Protein AF-A0A6P1KMP2-F1 (afdb_monomer)

Secondary structure (DSSP, 8-state):
-PPEEP-------HHHHTSTTTGGGTTSPP-SS-TTGGGTTTHHHHHHHHHHHHHHTT----HHHHHHHT-HHHHTT---SSS-EE---SPPEEETTTTEEEEEEEE-TTS-EEEEEEE-TT---EEEEEEEHHHHHHHH--HHHHHHTTTTTT--TT--EEEES-HHHHHHHHHHHHHHHHHHHHHHHHHHHHHHS-TTHHHHHHHHHHHHHHHHTT--------PPP-

Structure (mmCIF, N/CA/C/O backbone):
data_AF-A0A6P1KMP2-F1
#
_entry.id   AF-A0A6P1KMP2-F1
#
loop_
_atom_site.group_PDB
_atom_site.id
_atom_site.type_symbol
_atom_site.label_atom_id
_atom_site.label_alt_id
_atom_site.label_comp_id
_atom_site.label_asym_id
_atom_site.label_entity_id
_atom_site.label_seq_id
_atom_site.pdbx_PDB_ins_code
_atom_site.Cartn_x
_atom_site.Cartn_y
_atom_site.Cartn_z
_atom_site.occupancy
_atom_site.B_iso_or_equiv
_atom_site.auth_seq_id
_atom_site.auth_comp_id
_atom_site.auth_asym_id
_atom_site.auth_atom_id
_atom_site.pdbx_PDB_model_num
ATOM 1 N N . MET A 1 1 ? -20.243 -4.039 4.355 1.00 53.47 1 MET A N 1
ATOM 2 C CA . MET A 1 1 ? -20.405 -3.277 3.097 1.00 53.47 1 MET A CA 1
ATOM 3 C C . MET A 1 1 ? -19.550 -3.943 2.023 1.00 53.47 1 MET A C 1
ATOM 5 O O . MET A 1 1 ? -18.595 -4.610 2.398 1.00 53.47 1 MET A O 1
ATOM 9 N N . LYS A 1 2 ? -19.913 -3.872 0.735 1.00 68.12 2 LYS A N 1
ATOM 10 C CA . LYS A 1 2 ? -19.071 -4.392 -0.359 1.00 68.12 2 LYS A CA 1
ATOM 11 C C . LYS A 1 2 ? -18.346 -3.211 -0.998 1.00 68.12 2 LYS A C 1
ATOM 13 O O . LYS A 1 2 ? -19.004 -2.229 -1.320 1.00 68.12 2 LYS A O 1
ATOM 18 N N . PHE A 1 3 ? -17.031 -3.312 -1.149 1.00 79.38 3 PHE A N 1
ATOM 19 C CA . PHE A 1 3 ? -16.232 -2.337 -1.886 1.00 79.38 3 PHE A CA 1
ATOM 20 C C . PHE A 1 3 ? -16.721 -2.196 -3.334 1.00 79.38 3 PHE A C 1
ATOM 22 O O . PHE A 1 3 ? -17.233 -3.167 -3.905 1.00 79.38 3 PHE A O 1
ATOM 29 N N . LYS A 1 4 ? -16.523 -1.022 -3.946 1.00 83.44 4 LYS A N 1
ATOM 30 C CA . LYS A 1 4 ? -16.689 -0.876 -5.400 1.00 83.44 4 LYS A CA 1
ATOM 31 C C . LYS A 1 4 ? -15.613 -1.733 -6.085 1.00 83.44 4 LYS A C 1
ATOM 33 O O . LYS A 1 4 ? -14.440 -1.651 -5.725 1.00 83.44 4 LYS A O 1
ATOM 38 N N . GLU A 1 5 ? -15.993 -2.590 -7.032 1.00 76.19 5 GLU A N 1
ATOM 39 C CA . GLU A 1 5 ? -15.015 -3.366 -7.808 1.00 76.19 5 GLU A CA 1
ATOM 40 C C . GLU A 1 5 ? -14.306 -2.438 -8.797 1.00 76.19 5 GLU A C 1
ATOM 42 O O . GLU A 1 5 ? -14.958 -1.766 -9.600 1.00 76.19 5 GLU A O 1
ATOM 47 N N . ASN A 1 6 ? -12.974 -2.398 -8.760 1.00 71.31 6 ASN A N 1
ATOM 48 C CA . ASN A 1 6 ? -12.214 -1.711 -9.794 1.00 71.31 6 ASN A CA 1
ATOM 49 C C . ASN A 1 6 ? -12.078 -2.619 -11.026 1.00 71.31 6 ASN A C 1
ATOM 51 O O . ASN A 1 6 ? -11.624 -3.758 -10.930 1.00 71.31 6 ASN A O 1
ATOM 55 N N . SER A 1 7 ? -12.433 -2.116 -12.209 1.00 56.34 7 SER A N 1
ATOM 56 C CA . SER A 1 7 ? -12.368 -2.856 -13.473 1.00 56.34 7 SER A CA 1
ATOM 57 C C . SER A 1 7 ? -10.941 -2.945 -14.042 1.00 56.34 7 SER A C 1
ATOM 59 O O . SER A 1 7 ? -10.732 -2.700 -15.237 1.00 56.34 7 SER A O 1
ATOM 61 N N . LYS A 1 8 ? -9.928 -3.243 -13.215 1.00 58.47 8 LYS A N 1
ATOM 62 C CA . LYS A 1 8 ? -8.567 -3.464 -13.726 1.00 58.47 8 LYS A CA 1
ATOM 63 C C . LYS A 1 8 ? -8.526 -4.750 -14.562 1.00 58.47 8 LYS A C 1
ATOM 65 O O . LYS A 1 8 ? -9.214 -5.731 -14.292 1.00 58.47 8 LYS A O 1
ATOM 70 N N . LYS A 1 9 ? -7.750 -4.712 -15.649 1.00 55.53 9 LYS A N 1
ATOM 71 C CA . LYS A 1 9 ? -7.594 -5.838 -16.579 1.00 55.53 9 LYS A CA 1
ATOM 72 C C . LYS A 1 9 ? -6.915 -7.010 -15.873 1.00 55.53 9 LYS A C 1
ATOM 74 O O . LYS A 1 9 ? -5.881 -6.821 -15.248 1.00 55.53 9 LYS A O 1
ATOM 79 N N . ASN A 1 10 ? -7.428 -8.218 -16.096 1.00 56.28 10 ASN A N 1
ATOM 80 C CA . ASN A 1 10 ? -6.771 -9.453 -15.675 1.00 56.28 10 ASN A CA 1
ATOM 81 C C . ASN A 1 10 ? -5.438 -9.614 -16.425 1.00 56.28 10 ASN A C 1
ATOM 83 O O . ASN A 1 10 ? -5.425 -9.954 -17.614 1.00 56.28 10 ASN A O 1
ATOM 87 N N . ARG A 1 11 ? -4.320 -9.348 -15.744 1.00 74.62 11 ARG A N 1
ATOM 88 C CA . ARG A 1 11 ? -2.987 -9.754 -16.198 1.00 74.62 11 ARG A CA 1
ATOM 89 C C . ARG A 1 11 ? -2.856 -11.269 -16.009 1.00 74.62 11 ARG A C 1
ATOM 91 O O . ARG A 1 11 ? -3.441 -11.830 -15.088 1.00 74.62 11 ARG A O 1
ATOM 98 N N . SER A 1 12 ? -2.108 -11.952 -16.884 1.00 78.75 12 SER A N 1
ATOM 99 C CA . SER A 1 12 ? -1.698 -13.326 -16.564 1.00 78.75 12 SER A CA 1
ATOM 100 C C . SER A 1 12 ? -0.719 -13.279 -15.393 1.00 78.75 12 SER A C 1
ATOM 102 O O . SER A 1 12 ? 0.269 -12.542 -15.433 1.00 78.75 12 SER A O 1
ATOM 104 N N . TYR A 1 13 ? -0.989 -14.095 -14.380 1.00 82.56 13 TYR A N 1
ATOM 105 C CA . TYR A 1 13 ? -0.138 -14.244 -13.209 1.00 82.56 13 TYR A CA 1
ATOM 106 C C . TYR A 1 13 ? 0.781 -15.464 -13.309 1.00 82.56 13 TYR A C 1
ATOM 108 O O . TYR A 1 13 ? 1.413 -15.804 -12.319 1.00 82.56 13 TYR A O 1
ATOM 116 N N . ASP A 1 14 ? 0.939 -16.084 -14.487 1.00 82.12 14 ASP A N 1
ATOM 117 C CA . ASP A 1 14 ? 1.785 -17.278 -14.658 1.00 82.12 14 ASP A CA 1
ATOM 118 C C . ASP A 1 14 ? 3.220 -17.057 -14.139 1.00 82.12 14 ASP A C 1
ATOM 120 O O . ASP A 1 14 ? 3.812 -17.938 -13.515 1.00 82.12 14 ASP A O 1
ATOM 124 N N . GLU A 1 15 ? 3.808 -15.874 -14.366 1.00 80.00 15 GLU A N 1
ATOM 125 C CA . GLU A 1 15 ? 5.140 -15.548 -13.831 1.00 80.00 15 GLU A CA 1
ATOM 126 C C . GLU A 1 15 ? 5.133 -15.480 -12.299 1.00 80.00 15 GLU A C 1
ATOM 128 O O . GLU A 1 15 ? 6.053 -16.003 -11.670 1.00 80.00 15 GLU A O 1
ATOM 133 N N . LEU A 1 16 ? 4.105 -14.861 -11.713 1.00 84.75 16 LEU A N 1
ATOM 134 C CA . LEU A 1 16 ? 3.953 -14.705 -10.269 1.00 84.75 16 LEU A CA 1
ATOM 135 C C . LEU A 1 16 ? 3.675 -16.048 -9.586 1.00 84.75 16 LEU A C 1
ATOM 137 O O . LEU A 1 16 ? 4.323 -16.373 -8.596 1.00 84.75 16 LEU A O 1
ATOM 141 N N . GLU A 1 17 ? 2.753 -16.848 -10.119 1.00 83.69 17 GLU A N 1
ATOM 142 C CA . GLU A 1 17 ? 2.377 -18.159 -9.580 1.00 83.69 17 GLU A CA 1
ATOM 143 C C . GLU A 1 17 ? 3.575 -19.113 -9.542 1.00 83.69 17 GLU A C 1
ATOM 145 O O . GLU A 1 17 ? 3.781 -19.819 -8.556 1.00 83.69 17 GLU A O 1
ATOM 150 N N . ASN A 1 18 ? 4.429 -19.064 -10.567 1.00 82.25 18 ASN A N 1
ATOM 151 C CA . ASN A 1 18 ? 5.654 -19.858 -10.621 1.00 82.25 18 ASN A CA 1
ATOM 152 C C . ASN A 1 18 ? 6.819 -19.260 -9.805 1.00 82.25 18 ASN A C 1
ATOM 154 O O . ASN A 1 18 ? 7.836 -19.933 -9.619 1.00 82.25 18 ASN A O 1
ATOM 158 N N . LYS A 1 19 ? 6.720 -18.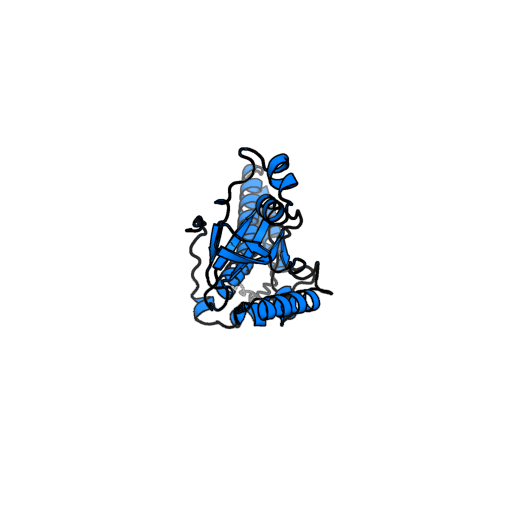003 -9.345 1.00 86.75 19 LYS A N 1
ATOM 159 C CA . LYS A 1 19 ? 7.809 -17.265 -8.675 1.00 86.75 19 LYS A CA 1
ATOM 160 C C . LYS A 1 19 ? 7.320 -16.369 -7.525 1.00 86.75 19 LYS A C 1
ATOM 162 O O . LYS A 1 19 ? 7.710 -15.203 -7.441 1.00 86.75 19 LYS A O 1
ATOM 167 N N . ARG A 1 20 ? 6.511 -16.931 -6.625 1.00 90.00 20 ARG A N 1
ATOM 168 C CA . ARG A 1 20 ? 6.033 -16.291 -5.383 1.00 90.00 20 ARG A CA 1
ATOM 169 C C . ARG A 1 20 ? 7.163 -15.905 -4.425 1.00 90.00 20 ARG A C 1
ATOM 171 O O . ARG A 1 20 ? 8.318 -16.293 -4.617 1.00 90.00 20 ARG A O 1
ATOM 178 N N . ASN A 1 21 ? 6.801 -15.214 -3.344 1.00 93.50 21 ASN A N 1
ATOM 179 C CA . ASN A 1 21 ? 7.718 -14.748 -2.304 1.00 93.50 21 ASN A CA 1
ATOM 180 C C . ASN A 1 21 ? 8.806 -13.847 -2.892 1.00 93.50 21 ASN A C 1
ATOM 182 O O . ASN A 1 21 ? 9.989 -13.993 -2.583 1.00 93.50 21 ASN A O 1
ATOM 186 N N . TRP A 1 22 ? 8.396 -12.951 -3.790 1.00 95.88 22 TRP A N 1
ATOM 187 C CA . TRP A 1 22 ? 9.244 -11.961 -4.445 1.00 95.88 22 TRP A CA 1
ATOM 188 C C . TRP A 1 22 ? 10.304 -12.554 -5.382 1.00 95.88 22 TRP A C 1
ATOM 190 O O . TRP A 1 22 ? 11.153 -11.824 -5.894 1.00 95.88 22 TRP A O 1
ATOM 200 N N . ALA A 1 23 ? 10.258 -13.855 -5.692 1.00 94.81 23 ALA A N 1
ATOM 201 C CA . ALA A 1 23 ? 11.249 -14.483 -6.567 1.00 94.81 23 ALA A CA 1
ATOM 202 C C . ALA A 1 23 ? 11.215 -13.923 -8.003 1.00 94.81 23 ALA A C 1
ATOM 204 O O . ALA A 1 23 ? 12.241 -13.913 -8.692 1.00 94.81 23 ALA A O 1
ATOM 205 N N . TRP A 1 24 ? 10.070 -13.403 -8.454 1.00 94.19 24 TRP A N 1
ATOM 206 C CA . TRP A 1 24 ? 9.942 -12.693 -9.730 1.00 94.19 24 TRP A CA 1
ATOM 207 C C . TRP A 1 24 ? 10.722 -11.363 -9.767 1.00 94.19 24 TRP A C 1
ATOM 209 O O . TRP A 1 24 ? 11.098 -10.912 -10.853 1.00 94.19 24 TRP A O 1
ATOM 219 N N . LEU A 1 25 ? 11.048 -10.768 -8.610 1.00 94.12 25 LEU A N 1
ATOM 220 C CA . LEU A 1 25 ? 11.863 -9.553 -8.513 1.00 94.12 25 LEU A CA 1
ATOM 221 C C . LEU A 1 25 ? 13.369 -9.809 -8.648 1.00 94.12 25 LEU A C 1
ATOM 223 O O . LEU A 1 25 ? 14.105 -8.866 -8.942 1.00 94.12 25 LEU A O 1
ATOM 227 N N . ASN A 1 26 ? 13.857 -11.041 -8.456 1.00 90.94 26 ASN A N 1
ATOM 228 C CA . ASN A 1 26 ? 15.294 -11.335 -8.311 1.00 90.94 26 ASN A CA 1
ATOM 229 C C . ASN A 1 26 ? 16.171 -10.748 -9.428 1.00 90.94 26 ASN A C 1
ATOM 231 O O . ASN A 1 26 ? 17.209 -10.157 -9.145 1.00 90.94 26 ASN A O 1
ATOM 235 N N . ASN A 1 27 ? 15.714 -10.825 -10.680 1.00 88.31 27 ASN A N 1
ATOM 236 C CA . ASN A 1 27 ? 16.471 -10.358 -11.847 1.00 88.31 27 ASN A CA 1
ATOM 237 C C . ASN A 1 27 ? 16.008 -8.993 -12.378 1.00 88.31 27 ASN A C 1
ATOM 239 O O . ASN A 1 27 ? 16.421 -8.585 -13.461 1.00 88.31 27 ASN A O 1
ATOM 243 N N . LYS A 1 28 ? 15.121 -8.297 -11.659 1.00 92.19 28 LYS A N 1
ATOM 244 C CA . LYS A 1 28 ? 14.672 -6.958 -12.050 1.00 92.19 28 LYS A CA 1
ATOM 245 C C . LYS A 1 28 ? 15.706 -5.905 -11.614 1.00 92.19 28 LYS A C 1
ATOM 247 O O . LYS A 1 28 ? 16.263 -6.045 -10.517 1.00 92.19 28 LYS A O 1
ATOM 252 N N . PRO A 1 29 ? 15.969 -4.878 -12.439 1.00 91.69 29 PRO A N 1
ATOM 253 C CA . PRO A 1 29 ? 16.939 -3.830 -12.128 1.00 91.69 29 PRO A CA 1
ATOM 254 C C . PRO A 1 29 ? 16.512 -2.997 -10.914 1.00 91.69 29 PRO A C 1
ATOM 256 O O . PRO A 1 29 ? 15.323 -2.882 -10.621 1.00 91.69 29 PRO A O 1
ATOM 259 N N . CYS A 1 30 ? 17.496 -2.410 -10.236 1.00 91.88 30 CYS A N 1
ATOM 260 C CA . CYS A 1 30 ? 17.281 -1.327 -9.282 1.00 91.88 30 CYS A CA 1
ATOM 261 C C . CYS A 1 30 ? 17.484 0.017 -9.989 1.00 91.88 30 CYS A C 1
ATOM 263 O O . CYS A 1 30 ? 18.312 0.119 -10.896 1.00 91.88 30 CYS A O 1
ATOM 265 N N . PHE A 1 31 ? 16.764 1.037 -9.542 1.00 89.44 31 PHE A N 1
ATOM 266 C CA . PHE A 1 31 ? 16.801 2.379 -10.106 1.00 89.44 31 PHE A CA 1
ATOM 267 C C . PHE A 1 31 ? 17.160 3.403 -9.031 1.00 89.44 31 PHE A C 1
ATOM 269 O O . PHE A 1 31 ? 16.694 3.298 -7.897 1.00 89.44 31 PHE A O 1
ATOM 276 N N . ASP A 1 32 ? 17.951 4.415 -9.391 1.00 86.31 32 ASP A N 1
ATOM 277 C CA . ASP A 1 32 ? 18.349 5.485 -8.465 1.00 86.31 32 ASP A CA 1
ATOM 278 C C . ASP A 1 32 ? 17.143 6.332 -8.022 1.00 86.31 32 ASP A C 1
ATOM 280 O O . ASP A 1 32 ? 16.993 6.665 -6.844 1.00 86.31 32 ASP A O 1
ATOM 284 N N . TYR A 1 33 ? 16.246 6.626 -8.967 1.00 89.12 33 TYR A N 1
ATOM 285 C CA . TYR A 1 33 ? 14.949 7.239 -8.707 1.00 89.12 33 TYR A CA 1
ATOM 286 C C . TYR A 1 33 ? 13.853 6.181 -8.834 1.00 89.12 33 TYR A C 1
ATOM 288 O O . TYR A 1 33 ? 13.670 5.605 -9.903 1.00 89.12 33 TYR A O 1
ATOM 296 N N . ASN A 1 34 ? 13.175 5.890 -7.728 1.00 93.50 34 ASN A N 1
ATOM 297 C CA . ASN A 1 34 ? 12.206 4.810 -7.574 1.00 93.50 34 ASN A CA 1
ATOM 298 C C . ASN A 1 34 ? 11.116 5.212 -6.566 1.00 93.50 34 ASN A C 1
ATOM 300 O O . ASN A 1 34 ? 11.242 6.217 -5.868 1.00 93.50 34 ASN A O 1
ATOM 304 N N . MET A 1 35 ? 10.068 4.398 -6.440 1.00 95.12 35 MET A N 1
ATOM 305 C CA . MET A 1 35 ? 8.958 4.647 -5.510 1.00 95.12 35 MET A CA 1
ATOM 306 C C . MET A 1 35 ? 9.390 4.720 -4.035 1.00 95.12 35 MET A C 1
ATOM 308 O O . MET A 1 35 ? 8.682 5.286 -3.212 1.00 95.12 35 MET A O 1
ATOM 312 N N . GLY A 1 36 ? 10.535 4.147 -3.661 1.00 94.44 36 GLY A N 1
ATOM 313 C CA . GLY A 1 36 ? 11.097 4.262 -2.315 1.00 94.44 36 GLY A CA 1
ATOM 314 C C . GLY A 1 36 ? 11.972 5.497 -2.093 1.00 94.44 36 GLY A C 1
ATOM 315 O O . GLY A 1 36 ? 12.283 5.797 -0.941 1.00 94.44 36 GLY A O 1
ATOM 316 N N . SER A 1 37 ? 12.378 6.214 -3.147 1.00 92.19 37 SER A N 1
ATOM 317 C CA . SER A 1 37 ? 13.387 7.279 -3.064 1.00 92.19 37 SER A CA 1
ATOM 318 C C . SER A 1 37 ? 12.953 8.444 -2.175 1.00 92.19 37 SER A C 1
ATOM 320 O O . SER A 1 37 ? 13.766 8.938 -1.398 1.00 92.19 37 SER A O 1
ATOM 322 N N . GLU A 1 38 ? 11.682 8.854 -2.230 1.00 88.94 38 GLU A N 1
ATOM 323 C CA . GLU A 1 38 ? 11.188 10.026 -1.489 1.00 88.94 38 GLU A CA 1
ATOM 324 C C . GLU A 1 38 ? 11.356 9.885 0.031 1.00 88.94 38 GLU A C 1
ATOM 326 O O . GLU A 1 38 ? 11.625 10.851 0.744 1.00 88.94 38 GLU A O 1
ATOM 331 N N . ARG A 1 39 ? 11.227 8.656 0.537 1.00 87.88 39 ARG A N 1
ATOM 332 C CA . ARG A 1 39 ? 11.205 8.361 1.976 1.00 87.88 39 ARG A CA 1
ATOM 333 C C . ARG A 1 39 ? 12.252 7.345 2.393 1.00 87.88 39 ARG A C 1
ATOM 335 O O . ARG A 1 39 ? 12.181 6.822 3.501 1.00 87.88 39 ARG A O 1
ATOM 342 N N . GLN A 1 40 ? 13.252 7.095 1.552 1.00 89.38 40 GLN A N 1
ATOM 343 C CA . GLN A 1 40 ? 14.222 6.016 1.740 1.00 89.38 40 GLN A CA 1
ATOM 344 C C . GLN A 1 40 ? 14.878 6.022 3.131 1.00 89.38 40 GLN A C 1
ATOM 346 O O . GLN A 1 40 ? 15.064 4.964 3.728 1.00 89.38 40 GLN A O 1
ATOM 351 N N . SER A 1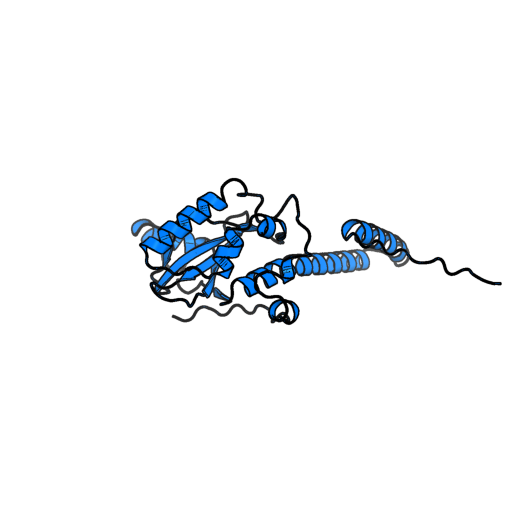 41 ? 15.201 7.204 3.665 1.00 90.31 41 SER A N 1
ATOM 352 C CA . SER A 1 41 ? 15.862 7.365 4.968 1.00 90.31 41 SER A CA 1
ATOM 353 C C . SER A 1 41 ? 14.974 7.047 6.174 1.00 90.31 41 SER A C 1
ATOM 355 O O . SER A 1 41 ? 15.502 6.783 7.251 1.00 90.31 41 SER A O 1
ATOM 357 N N . ARG A 1 42 ? 13.649 7.070 6.006 1.00 92.38 42 ARG A N 1
ATOM 358 C CA . ARG A 1 42 ? 12.658 6.948 7.088 1.00 92.38 42 ARG A CA 1
ATOM 359 C C . ARG A 1 42 ? 11.684 5.787 6.910 1.00 92.38 42 ARG A C 1
ATOM 361 O O . ARG A 1 42 ? 11.030 5.419 7.874 1.00 92.38 42 ARG A O 1
ATOM 368 N N . LEU A 1 43 ? 11.602 5.171 5.728 1.00 92.75 43 LEU A N 1
ATOM 369 C CA . LEU A 1 43 ? 10.580 4.165 5.421 1.00 92.75 43 LEU A CA 1
ATOM 370 C C . LEU A 1 43 ? 10.648 2.939 6.347 1.00 92.75 43 LEU A C 1
ATOM 372 O O . LEU A 1 43 ? 9.607 2.431 6.750 1.00 92.75 43 LEU A O 1
ATOM 376 N N . LEU A 1 44 ? 11.853 2.507 6.748 1.00 93.62 44 LEU A N 1
ATOM 377 C CA . LEU A 1 44 ? 12.010 1.455 7.765 1.00 93.62 44 LEU A CA 1
ATOM 378 C C . LEU A 1 44 ? 11.474 1.897 9.134 1.00 93.62 44 LEU A C 1
ATOM 380 O O . LEU A 1 44 ? 10.768 1.139 9.790 1.00 93.62 44 LEU A O 1
ATOM 384 N N . GLU A 1 45 ? 11.796 3.117 9.567 1.00 94.25 45 GLU A N 1
ATOM 385 C CA . GLU A 1 45 ? 11.333 3.660 10.850 1.00 94.25 45 GLU A CA 1
ATOM 386 C C . GLU A 1 45 ? 9.806 3.820 10.869 1.00 94.25 45 GLU A C 1
ATOM 388 O O . GLU A 1 45 ? 9.145 3.453 11.840 1.00 94.25 45 GLU A O 1
ATOM 393 N N . ASP A 1 46 ? 9.241 4.329 9.776 1.00 95.25 46 ASP A N 1
ATOM 394 C CA . ASP A 1 46 ? 7.800 4.446 9.574 1.00 95.25 46 ASP A CA 1
ATOM 395 C C . ASP A 1 46 ? 7.134 3.060 9.607 1.00 95.25 46 ASP A C 1
ATOM 397 O O . ASP A 1 46 ? 6.130 2.865 10.294 1.00 95.25 46 ASP A O 1
ATOM 401 N N . PHE A 1 47 ? 7.740 2.054 8.969 1.00 96.19 47 PHE A N 1
ATOM 402 C CA . PHE A 1 47 ? 7.232 0.686 9.018 1.00 96.19 47 PHE A CA 1
ATOM 403 C C . PHE A 1 47 ? 7.265 0.080 10.430 1.00 96.19 47 PHE A C 1
ATOM 405 O O . PHE A 1 47 ? 6.312 -0.590 10.833 1.00 96.19 47 PHE A O 1
ATOM 412 N N . GLU A 1 48 ? 8.302 0.344 11.230 1.00 95.44 48 GLU A N 1
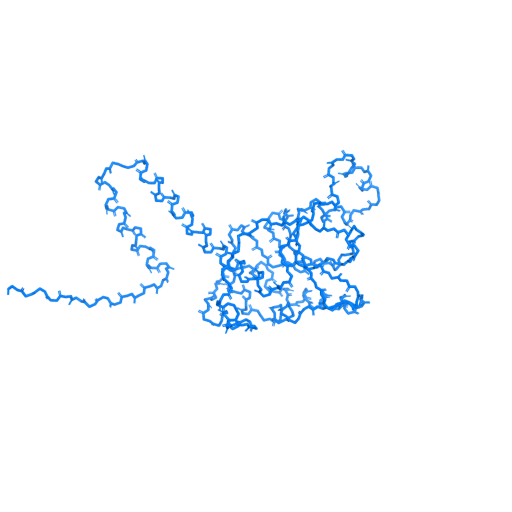ATOM 413 C CA . GLU A 1 48 ? 8.324 -0.070 12.641 1.00 95.44 48 GLU A CA 1
ATOM 414 C C . GLU A 1 48 ? 7.180 0.564 13.447 1.00 95.44 48 GLU A C 1
ATOM 416 O O . GLU A 1 48 ? 6.539 -0.113 14.256 1.00 95.44 48 GLU A O 1
ATOM 421 N N . LYS A 1 49 ? 6.868 1.846 13.210 1.00 95.56 49 LYS A N 1
ATOM 422 C CA . LYS A 1 49 ? 5.726 2.519 13.857 1.00 95.56 49 LYS A CA 1
ATOM 423 C C . LYS A 1 49 ? 4.407 1.844 13.484 1.00 95.56 49 LYS A C 1
ATOM 425 O O . LYS A 1 49 ? 3.611 1.549 14.378 1.00 95.56 49 LYS A O 1
ATOM 430 N N . VAL A 1 50 ? 4.210 1.532 12.202 1.00 96.88 50 VAL A N 1
ATOM 431 C CA . VAL A 1 50 ? 3.027 0.808 11.710 1.00 96.88 50 VAL A CA 1
ATOM 432 C C . VAL A 1 50 ? 2.915 -0.575 12.356 1.00 96.88 50 VAL A C 1
ATOM 434 O O . VAL A 1 50 ? 1.850 -0.913 12.874 1.00 96.88 50 VAL A O 1
ATOM 437 N N . LYS A 1 51 ? 4.003 -1.358 12.409 1.00 96.19 51 LYS A N 1
ATOM 438 C CA . LYS A 1 51 ? 4.015 -2.678 13.069 1.00 96.19 51 LYS A CA 1
ATOM 439 C C . LYS A 1 51 ? 3.604 -2.586 14.536 1.00 96.19 51 LYS A C 1
ATOM 441 O O . LYS A 1 51 ? 2.773 -3.368 14.994 1.00 96.19 51 LYS A O 1
ATOM 446 N N . ASN A 1 52 ? 4.147 -1.615 15.266 1.00 95.69 52 ASN A N 1
ATOM 447 C CA . ASN A 1 52 ? 3.829 -1.422 16.679 1.00 95.69 52 ASN A CA 1
ATOM 448 C C . ASN A 1 52 ? 2.356 -1.057 16.897 1.00 95.69 52 ASN A C 1
ATOM 450 O O . ASN A 1 52 ? 1.713 -1.614 17.789 1.00 95.69 52 ASN A O 1
ATOM 454 N N . GLN A 1 53 ? 1.801 -0.179 16.060 1.00 96.31 53 GLN A N 1
ATOM 455 C CA . GLN A 1 53 ? 0.379 0.159 16.110 1.00 96.31 53 GLN A CA 1
ATOM 456 C C . GLN A 1 53 ? -0.499 -1.054 15.782 1.00 96.31 53 GLN A C 1
ATOM 458 O O . GLN A 1 53 ? -1.413 -1.357 16.547 1.00 96.31 53 GLN A O 1
ATOM 463 N N . CYS A 1 54 ? -0.176 -1.808 14.727 1.00 96.81 54 CYS A N 1
ATOM 464 C CA . CYS A 1 54 ? -0.896 -3.031 14.367 1.00 96.81 54 CYS A CA 1
ATOM 465 C C . CYS A 1 54 ? -0.930 -4.035 15.523 1.00 96.81 54 CYS A C 1
ATOM 467 O O . CYS A 1 54 ? -2.002 -4.504 15.899 1.00 96.81 54 CYS A O 1
ATOM 469 N N . ASN A 1 55 ? 0.222 -4.286 16.151 1.00 95.25 55 ASN A N 1
ATOM 470 C CA . ASN A 1 55 ? 0.322 -5.172 17.310 1.00 95.25 55 ASN A CA 1
ATOM 471 C C . ASN A 1 55 ? -0.570 -4.701 18.469 1.00 95.25 55 ASN A C 1
ATOM 473 O O . ASN A 1 55 ? -1.262 -5.515 19.078 1.00 95.25 55 ASN A O 1
ATOM 477 N N . SER A 1 56 ? -0.592 -3.395 18.759 1.00 95.38 56 SER A N 1
ATOM 478 C CA . SER A 1 56 ? -1.427 -2.834 19.833 1.00 95.38 56 SER A CA 1
ATOM 479 C C . SER A 1 56 ? -2.934 -2.945 19.564 1.00 95.38 56 SER A C 1
ATOM 481 O O . SER A 1 56 ? -3.721 -3.034 20.503 1.00 95.38 56 SER A O 1
ATOM 483 N N . LEU A 1 57 ? -3.323 -2.981 18.288 1.00 96.38 57 LEU A N 1
ATOM 484 C CA . LEU A 1 57 ? -4.709 -3.064 17.825 1.00 96.38 57 LEU A CA 1
ATOM 485 C C . LEU A 1 57 ? -5.154 -4.509 17.526 1.00 96.38 57 LEU A C 1
ATOM 487 O O . LEU A 1 57 ? -6.295 -4.730 17.122 1.00 96.38 57 LEU A O 1
ATOM 491 N N . GLY A 1 58 ? -4.271 -5.498 17.709 1.00 96.62 58 GLY A N 1
ATOM 492 C CA . GLY A 1 58 ? -4.541 -6.897 17.364 1.00 96.62 58 GLY A CA 1
ATOM 493 C C . GLY A 1 58 ? -4.687 -7.139 15.857 1.00 96.62 58 GLY A C 1
ATOM 494 O O . GLY A 1 58 ? -5.404 -8.051 15.447 1.00 96.62 58 GLY A O 1
ATOM 495 N N . LEU A 1 59 ? -4.052 -6.313 15.023 1.00 97.88 59 LEU A N 1
ATOM 496 C CA . LEU A 1 59 ? -4.053 -6.448 13.567 1.00 97.88 59 LEU A CA 1
ATOM 497 C C . LEU A 1 59 ? -2.909 -7.356 13.119 1.00 97.88 59 LEU A C 1
ATOM 499 O O . LEU A 1 59 ? -1.782 -7.239 13.603 1.00 97.88 59 LEU A O 1
ATOM 503 N N . ILE A 1 60 ? -3.195 -8.248 12.173 1.00 97.62 60 ILE A N 1
ATOM 504 C CA . ILE A 1 60 ? -2.212 -9.177 11.615 1.00 97.62 60 ILE A CA 1
ATOM 505 C C . ILE A 1 60 ? -1.798 -8.657 10.2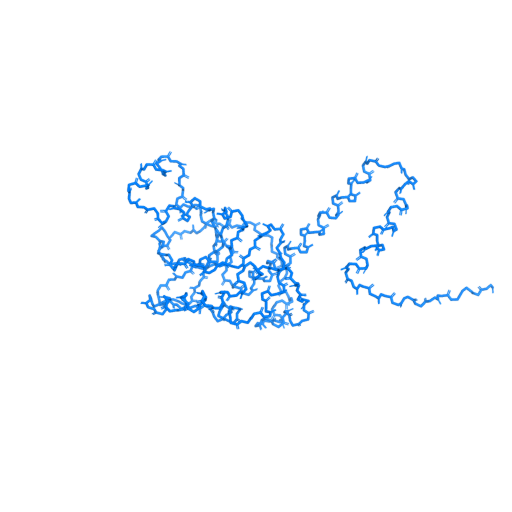41 1.00 97.62 60 ILE A C 1
ATOM 507 O O . ILE A 1 60 ? -2.592 -8.655 9.306 1.00 97.62 60 ILE A O 1
ATOM 511 N N . LEU A 1 61 ? -0.545 -8.219 10.116 1.00 97.62 61 LEU A N 1
ATOM 512 C CA . LEU A 1 61 ? 0.011 -7.803 8.830 1.00 97.62 61 LEU A CA 1
ATOM 513 C C . LEU A 1 61 ? 0.303 -9.026 7.935 1.00 97.62 61 LEU A C 1
ATOM 515 O O . LEU A 1 61 ? 0.810 -10.036 8.436 1.00 97.62 61 LEU A O 1
ATOM 519 N N . PRO A 1 62 ? 0.056 -8.948 6.615 1.00 97.44 62 PRO A N 1
ATOM 520 C CA . PRO A 1 62 ? 0.419 -10.007 5.678 1.00 97.44 62 PRO A CA 1
ATOM 521 C C . PRO A 1 62 ? 1.936 -10.208 5.618 1.00 97.44 62 PRO A C 1
ATOM 523 O O . PRO A 1 62 ? 2.690 -9.238 5.554 1.00 97.44 62 PRO A O 1
ATOM 526 N N . ASN A 1 63 ? 2.396 -11.462 5.552 1.00 96.94 63 ASN A N 1
ATOM 527 C CA . ASN A 1 63 ? 3.833 -11.761 5.457 1.00 96.94 63 ASN A CA 1
ATOM 528 C C . ASN A 1 63 ? 4.486 -11.099 4.239 1.00 96.94 63 ASN A C 1
ATOM 530 O O . ASN A 1 63 ? 5.566 -10.540 4.365 1.00 96.94 63 ASN A O 1
ATOM 534 N N . SER A 1 64 ? 3.813 -11.088 3.084 1.00 97.31 64 SER A N 1
ATOM 535 C CA . SER A 1 64 ? 4.314 -10.410 1.884 1.00 97.31 64 SER A CA 1
ATOM 536 C C . SER A 1 64 ? 4.515 -8.909 2.123 1.00 97.31 64 SER A C 1
ATOM 538 O O . SER A 1 64 ? 5.565 -8.380 1.770 1.00 97.31 64 SER A O 1
ATOM 540 N N . PHE A 1 65 ? 3.571 -8.236 2.788 1.00 97.88 65 PHE A N 1
ATOM 541 C CA . PHE A 1 65 ? 3.694 -6.825 3.172 1.00 97.88 65 PHE A CA 1
ATOM 542 C C . PHE A 1 65 ? 4.896 -6.596 4.100 1.00 97.88 65 PHE A C 1
ATOM 544 O O . PHE A 1 65 ? 5.689 -5.679 3.887 1.00 97.88 65 PHE A O 1
ATOM 551 N N . ILE A 1 66 ? 5.067 -7.468 5.099 1.00 97.62 66 ILE A N 1
ATOM 552 C CA . ILE A 1 66 ? 6.190 -7.412 6.042 1.00 97.62 66 ILE A CA 1
ATOM 553 C C . ILE A 1 66 ? 7.528 -7.605 5.326 1.00 97.62 66 ILE A C 1
ATOM 555 O O . ILE A 1 66 ? 8.449 -6.812 5.518 1.00 97.62 66 ILE A O 1
ATOM 559 N N . ASP A 1 67 ? 7.641 -8.636 4.494 1.00 97.62 67 ASP A N 1
ATOM 560 C CA . ASP A 1 67 ? 8.855 -8.943 3.741 1.00 97.62 67 ASP A CA 1
ATOM 561 C C . ASP A 1 67 ? 9.225 -7.791 2.804 1.00 97.62 67 ASP A C 1
ATOM 563 O O . ASP A 1 67 ? 10.398 -7.424 2.699 1.00 97.62 67 ASP A O 1
ATOM 567 N N . PHE A 1 68 ? 8.222 -7.174 2.173 1.00 97.75 68 PHE A N 1
ATOM 568 C CA . PHE A 1 68 ? 8.410 -6.036 1.287 1.00 97.75 68 PHE A CA 1
ATOM 569 C C . PHE A 1 68 ? 9.006 -4.828 2.004 1.00 97.75 68 PHE A C 1
ATOM 571 O O . PHE A 1 68 ? 10.054 -4.317 1.606 1.00 97.75 68 PHE A O 1
ATOM 578 N N . PHE A 1 69 ? 8.375 -4.386 3.092 1.00 96.69 69 PHE A N 1
ATOM 579 C CA . PHE A 1 69 ? 8.821 -3.213 3.842 1.00 96.69 69 PHE A CA 1
ATOM 580 C C . PHE A 1 69 ? 10.004 -3.478 4.786 1.00 96.69 69 PHE A C 1
ATOM 582 O O . PHE A 1 69 ? 10.559 -2.537 5.340 1.00 96.69 69 PHE A O 1
ATOM 589 N N . ASN A 1 70 ? 10.466 -4.721 4.931 1.00 96.12 70 ASN A N 1
ATOM 590 C CA . ASN A 1 70 ? 11.756 -5.020 5.565 1.00 96.12 70 ASN A CA 1
ATOM 591 C C . ASN A 1 70 ? 12.919 -5.118 4.564 1.00 96.12 70 ASN A C 1
ATOM 593 O O . ASN A 1 70 ? 14.066 -5.262 4.990 1.00 96.12 70 ASN A O 1
ATOM 597 N N . THR A 1 71 ? 12.658 -5.049 3.254 1.00 95.56 71 THR A N 1
ATOM 598 C CA . THR A 1 71 ? 13.669 -5.309 2.218 1.00 95.56 71 THR A CA 1
ATOM 599 C C . THR A 1 71 ? 13.877 -4.081 1.323 1.00 95.56 71 THR A C 1
ATOM 601 O O . THR A 1 71 ? 13.265 -3.984 0.258 1.00 95.56 71 THR A O 1
ATOM 604 N N . PRO A 1 72 ? 14.782 -3.145 1.686 1.00 93.62 72 PRO A N 1
ATOM 605 C CA . PRO A 1 72 ? 14.991 -1.902 0.936 1.00 93.62 72 PRO A CA 1
ATOM 606 C C . PRO A 1 72 ? 15.320 -2.075 -0.550 1.00 93.62 72 PRO A C 1
ATOM 608 O O . PRO A 1 72 ? 14.980 -1.228 -1.376 1.00 93.62 72 PRO A O 1
ATOM 611 N N . THR A 1 73 ? 15.969 -3.182 -0.915 1.00 94.00 73 THR A N 1
ATOM 612 C CA . THR A 1 73 ? 16.301 -3.497 -2.311 1.00 94.00 73 THR A CA 1
ATOM 613 C C . THR A 1 73 ? 15.073 -3.811 -3.161 1.00 94.00 73 THR A C 1
ATOM 615 O O . THR A 1 73 ? 15.156 -3.701 -4.382 1.00 94.00 73 THR A O 1
ATOM 618 N N . TYR A 1 74 ? 13.932 -4.180 -2.566 1.00 96.38 74 TYR A N 1
ATOM 619 C CA . TYR A 1 74 ? 12.686 -4.329 -3.314 1.00 96.38 74 TYR A CA 1
ATOM 620 C C . TYR A 1 74 ? 12.140 -2.978 -3.740 1.00 96.38 74 TYR A C 1
ATOM 622 O O . TYR A 1 74 ? 11.778 -2.840 -4.901 1.00 96.38 74 TYR A O 1
ATOM 630 N N . TRP A 1 75 ? 12.170 -1.963 -2.877 1.00 95.44 75 TRP A N 1
ATOM 631 C CA . TRP A 1 75 ? 11.628 -0.636 -3.195 1.00 95.44 75 TRP A CA 1
ATOM 632 C C . TRP A 1 75 ? 12.309 -0.011 -4.409 1.00 95.44 75 TRP A C 1
ATOM 634 O O . TRP A 1 75 ? 11.655 0.575 -5.268 1.00 95.44 75 TRP A O 1
ATOM 644 N N . GLN A 1 76 ? 13.621 -0.236 -4.518 1.00 94.31 76 GLN A N 1
ATOM 645 C CA . GLN A 1 76 ? 14.456 0.246 -5.615 1.00 94.31 76 GLN A CA 1
ATOM 646 C C . GLN A 1 76 ? 14.088 -0.334 -6.983 1.00 94.31 76 GLN A C 1
ATOM 648 O O . GLN A 1 76 ? 14.545 0.185 -7.997 1.00 94.31 76 GLN A O 1
ATOM 653 N N . LYS A 1 77 ? 13.287 -1.401 -7.035 1.00 95.19 77 LYS A N 1
ATOM 654 C CA . LYS A 1 77 ? 12.868 -2.049 -8.285 1.00 95.19 77 LYS A CA 1
ATOM 655 C C . LYS A 1 77 ? 11.584 -1.456 -8.862 1.00 95.19 77 LYS A C 1
ATOM 657 O O . LYS A 1 77 ? 11.245 -1.777 -9.996 1.00 95.19 77 LYS A O 1
ATOM 662 N N . PHE A 1 78 ? 10.867 -0.619 -8.112 1.00 95.00 78 PHE A N 1
ATOM 663 C CA . PHE A 1 78 ? 9.581 -0.070 -8.536 1.00 95.00 78 PHE A CA 1
ATOM 664 C C . PHE A 1 78 ? 9.741 1.359 -9.026 1.00 95.00 78 PHE A C 1
ATOM 666 O O . PHE A 1 78 ? 10.187 2.238 -8.291 1.00 95.00 78 PHE A O 1
ATOM 673 N N . LEU A 1 79 ? 9.344 1.588 -10.271 1.00 92.06 79 LEU A N 1
ATOM 674 C CA . LEU A 1 79 ? 9.189 2.917 -10.841 1.00 92.06 79 LEU A CA 1
ATOM 675 C C . LEU A 1 79 ? 7.714 3.303 -10.821 1.00 92.06 79 LEU A C 1
ATOM 677 O O . LEU A 1 79 ? 6.843 2.436 -10.822 1.00 92.06 79 LEU A O 1
ATOM 681 N N . SER A 1 80 ? 7.448 4.603 -10.844 1.00 87.25 80 SER A N 1
ATOM 682 C CA . SER A 1 80 ? 6.088 5.124 -10.855 1.00 87.25 80 SER A CA 1
ATOM 683 C C . SER A 1 80 ? 5.731 5.755 -12.192 1.00 87.25 80 SER A C 1
ATOM 685 O O . SER A 1 80 ? 6.528 6.491 -12.772 1.00 87.25 80 SER A O 1
ATOM 687 N N . SER A 1 81 ? 4.532 5.467 -12.699 1.00 81.25 81 SER A N 1
ATOM 688 C CA . SER A 1 81 ? 3.986 6.109 -13.902 1.00 81.25 81 SER A CA 1
ATOM 689 C C . SER A 1 81 ? 3.307 7.447 -13.612 1.00 81.25 81 SER A C 1
ATOM 691 O O . SER A 1 81 ? 3.101 8.234 -14.530 1.00 81.25 81 SER A O 1
ATOM 693 N N . ASN A 1 82 ? 2.932 7.690 -12.357 1.00 81.62 82 ASN A N 1
ATOM 694 C CA . ASN A 1 82 ? 2.198 8.871 -11.905 1.00 81.62 82 ASN A CA 1
ATOM 695 C C . ASN A 1 82 ? 2.901 9.564 -10.731 1.00 81.62 82 ASN A C 1
ATOM 697 O O . ASN A 1 82 ? 2.240 10.194 -9.915 1.00 81.62 82 ASN A O 1
ATOM 701 N N . ASP A 1 83 ? 4.221 9.394 -10.626 1.00 85.56 83 ASP A N 1
ATOM 702 C CA . ASP A 1 83 ? 5.036 10.007 -9.571 1.00 85.56 83 ASP A CA 1
ATOM 703 C C . ASP A 1 83 ? 4.636 9.589 -8.138 1.00 85.56 83 ASP A C 1
ATOM 705 O O . ASP A 1 83 ? 4.957 10.241 -7.155 1.00 85.56 83 ASP A O 1
ATOM 709 N N . GLY A 1 84 ? 3.919 8.470 -8.000 1.00 92.19 84 GLY A N 1
ATOM 710 C CA . GLY A 1 84 ? 3.643 7.847 -6.710 1.00 92.19 84 GLY A CA 1
ATOM 711 C C . GLY A 1 84 ? 4.830 7.157 -6.046 1.00 92.19 84 GLY A C 1
ATOM 712 O O . GLY A 1 84 ? 5.791 6.742 -6.693 1.00 92.19 84 GLY A O 1
ATOM 713 N N . PHE A 1 85 ? 4.726 7.007 -4.731 1.00 95.19 85 PHE A N 1
ATOM 714 C CA . PHE A 1 85 ? 5.803 6.575 -3.853 1.00 95.19 85 PHE A CA 1
ATOM 715 C C . PHE A 1 85 ? 5.271 5.798 -2.640 1.00 95.19 85 PHE A C 1
ATOM 717 O O . PHE A 1 85 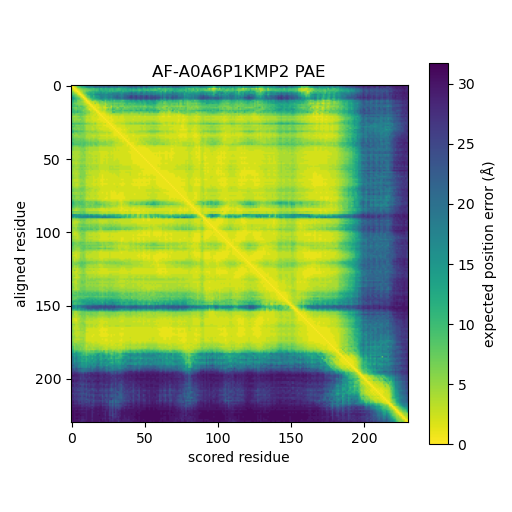? 4.087 5.860 -2.300 1.00 95.19 85 PHE A O 1
ATOM 724 N N . PHE A 1 86 ? 6.149 5.043 -1.976 1.00 96.44 86 PHE A N 1
ATOM 725 C CA . PHE A 1 86 ? 5.802 4.293 -0.772 1.00 96.44 86 PHE A CA 1
ATOM 726 C C . PHE A 1 86 ? 5.615 5.224 0.425 1.00 96.44 86 PHE A C 1
ATOM 728 O O . PHE A 1 86 ? 6.509 5.993 0.788 1.00 96.44 86 PHE A O 1
ATOM 735 N N . TYR A 1 87 ? 4.458 5.118 1.071 1.00 93.50 87 TYR A N 1
ATOM 736 C CA . TYR A 1 87 ? 4.002 6.076 2.070 1.00 93.50 87 TYR A CA 1
ATOM 737 C C . TYR A 1 87 ? 3.494 5.367 3.322 1.00 93.50 87 TYR A C 1
ATOM 739 O O . TYR A 1 87 ? 2.376 4.883 3.324 1.00 93.50 87 TYR A O 1
ATOM 747 N N . LEU A 1 88 ? 4.291 5.341 4.395 1.00 93.62 88 LEU A N 1
ATOM 748 C CA . LEU A 1 88 ? 3.918 4.763 5.701 1.00 93.62 88 LEU A CA 1
ATOM 749 C C . LEU A 1 88 ? 3.913 5.806 6.839 1.00 93.62 88 LEU A C 1
ATOM 751 O O . LEU A 1 88 ? 4.006 5.456 8.010 1.00 93.62 88 LEU A O 1
ATOM 755 N N . ASP A 1 89 ? 3.847 7.100 6.506 1.00 79.31 89 ASP A N 1
ATOM 756 C CA . ASP A 1 89 ? 3.949 8.203 7.484 1.00 79.31 89 ASP A CA 1
ATOM 757 C C . ASP A 1 89 ? 2.818 8.210 8.512 1.00 79.31 89 ASP A C 1
ATOM 759 O O . ASP A 1 89 ? 2.983 8.602 9.666 1.00 79.31 89 ASP A O 1
ATOM 763 N N . LYS A 1 90 ? 1.615 7.872 8.044 1.00 68.81 90 LYS A N 1
ATOM 764 C CA . LYS A 1 90 ? 0.397 8.064 8.818 1.00 68.81 90 LYS A CA 1
ATOM 765 C C . LYS A 1 90 ? 0.189 6.896 9.765 1.00 68.81 90 LYS A C 1
ATOM 767 O O . LYS A 1 90 ? 0.584 5.762 9.504 1.00 68.81 90 LYS A O 1
ATOM 772 N N . SER A 1 91 ? -0.476 7.203 10.872 1.00 80.62 91 SER A N 1
ATOM 773 C CA . SER A 1 91 ? -0.991 6.198 11.788 1.00 80.62 91 SER A CA 1
ATOM 774 C C . SER A 1 91 ? -1.916 5.216 11.071 1.00 80.62 91 SER A C 1
ATOM 776 O O . SER A 1 91 ? -2.542 5.557 10.071 1.00 80.62 91 SER A O 1
ATOM 778 N N . VAL A 1 92 ? -2.052 4.020 11.631 1.00 95.00 92 VAL A N 1
ATOM 779 C CA . VAL A 1 92 ? -3.132 3.086 11.311 1.00 95.00 92 VAL A CA 1
ATOM 780 C C . VAL A 1 92 ? -4.470 3.781 11.609 1.00 95.00 92 VAL A C 1
ATOM 782 O O . VAL A 1 92 ? -4.713 4.187 12.746 1.00 95.00 92 VAL A O 1
ATOM 785 N N . ILE A 1 93 ? -5.316 3.963 10.594 1.00 94.81 93 ILE A N 1
ATOM 786 C CA . ILE A 1 93 ? -6.556 4.754 10.681 1.00 94.81 93 ILE A CA 1
ATOM 787 C C . ILE A 1 93 ? -7.740 3.817 10.870 1.00 94.81 93 ILE A C 1
ATOM 789 O O . ILE A 1 93 ? -7.930 2.904 10.075 1.00 94.81 93 ILE A O 1
ATOM 793 N N . PHE A 1 94 ? -8.564 4.041 11.889 1.00 94.81 94 PHE A N 1
ATOM 794 C CA . PHE A 1 94 ? -9.834 3.327 12.001 1.00 94.81 94 PHE A CA 1
ATOM 795 C C . PHE A 1 94 ? -10.827 3.858 10.962 1.00 94.81 94 PHE A C 1
ATOM 797 O O . PHE A 1 94 ? -11.049 5.064 10.881 1.00 94.81 94 PHE A O 1
ATOM 804 N N . CYS A 1 95 ? -11.436 2.966 10.182 1.00 93.69 95 CYS A N 1
ATOM 805 C CA . CYS A 1 95 ? -12.458 3.315 9.204 1.00 93.69 95 CYS A CA 1
ATOM 806 C C . CYS A 1 95 ? -13.819 2.753 9.650 1.00 93.69 95 CYS A C 1
ATOM 808 O O . CYS A 1 95 ? -14.038 1.536 9.568 1.00 93.69 95 CYS A O 1
ATOM 810 N N . PRO A 1 96 ? -14.754 3.609 10.107 1.00 90.38 96 PRO A N 1
ATOM 811 C CA . PRO A 1 96 ? -16.046 3.149 10.610 1.00 90.38 96 PRO A CA 1
ATOM 812 C C . PRO A 1 96 ? -16.949 2.584 9.501 1.00 90.38 96 PRO A C 1
ATOM 814 O O . PRO A 1 96 ? -17.746 1.688 9.766 1.00 90.38 96 PRO A O 1
ATOM 817 N N . TYR A 1 97 ? -16.794 3.050 8.258 1.00 89.81 97 TYR A N 1
ATOM 818 C CA . TYR A 1 97 ? -17.683 2.718 7.136 1.00 89.81 97 TYR A CA 1
ATOM 819 C C . TYR A 1 97 ? -17.504 1.283 6.613 1.00 89.81 97 TYR A C 1
ATOM 821 O O . TYR A 1 97 ? -18.465 0.623 6.213 1.00 89.81 97 TYR A O 1
ATOM 829 N N . ILE A 1 98 ? -16.278 0.758 6.672 1.00 89.81 98 ILE A N 1
ATOM 830 C CA . ILE A 1 98 ? -15.944 -0.609 6.232 1.00 89.81 98 ILE A CA 1
ATOM 831 C C . ILE A 1 98 ? -15.638 -1.557 7.397 1.00 89.81 98 ILE A C 1
ATOM 833 O O . ILE A 1 98 ? -15.383 -2.736 7.167 1.00 89.81 98 ILE A O 1
ATOM 837 N N . ASN A 1 99 ? -15.730 -1.059 8.636 1.00 89.56 99 ASN A N 1
ATOM 838 C CA . ASN A 1 99 ? -15.433 -1.779 9.873 1.00 89.56 99 ASN A CA 1
ATOM 839 C C . ASN A 1 99 ? -14.042 -2.434 9.866 1.00 89.56 99 ASN A C 1
ATOM 841 O O . ASN A 1 99 ? -13.907 -3.655 9.788 1.00 89.56 99 ASN A O 1
ATOM 845 N N . GLY A 1 100 ? -13.010 -1.609 10.008 1.00 95.25 100 GLY A N 1
ATOM 846 C CA . GLY A 1 100 ? -11.635 -2.079 10.086 1.00 95.25 100 GLY A CA 1
ATOM 847 C C . GLY A 1 100 ? -10.648 -0.930 10.176 1.00 95.25 100 GLY A C 1
ATOM 848 O O . GLY A 1 100 ? -10.991 0.183 10.575 1.00 95.25 100 GLY A O 1
ATOM 849 N N . TYR A 1 101 ? -9.407 -1.216 9.813 1.00 97.25 101 TYR A N 1
ATOM 850 C CA . TYR A 1 101 ? -8.310 -0.268 9.846 1.00 97.25 101 TYR A CA 1
ATOM 851 C C . TYR A 1 101 ? -7.665 -0.157 8.475 1.00 97.25 101 TYR A C 1
ATOM 853 O O . TYR A 1 101 ? -7.504 -1.155 7.778 1.00 97.25 101 TYR A O 1
ATOM 861 N N . LEU A 1 102 ? -7.279 1.058 8.115 1.00 97.00 102 LEU A N 1
ATOM 862 C CA . LEU A 1 102 ? -6.603 1.400 6.880 1.00 97.00 102 LEU A CA 1
ATOM 863 C C . LEU A 1 102 ? -5.161 1.798 7.183 1.00 97.00 102 LEU A C 1
ATOM 865 O O . LEU A 1 102 ? -4.895 2.638 8.046 1.00 97.00 102 LEU A O 1
ATOM 869 N N . ILE A 1 103 ? -4.232 1.204 6.445 1.00 97.19 103 ILE A N 1
ATOM 870 C CA . ILE A 1 103 ? -2.812 1.548 6.479 1.00 97.19 103 ILE A CA 1
ATOM 871 C C . ILE A 1 103 ? -2.455 2.068 5.093 1.00 97.19 103 ILE A C 1
ATOM 873 O O . ILE A 1 103 ? -2.357 1.249 4.175 1.00 97.19 103 ILE A O 1
ATOM 877 N N . PRO A 1 104 ? -2.293 3.388 4.897 1.00 95.44 104 PRO A N 1
ATOM 878 C CA . PRO A 1 104 ? -1.829 3.889 3.614 1.00 95.44 104 PRO A CA 1
ATOM 879 C C . PRO A 1 104 ? -0.419 3.352 3.383 1.00 95.44 104 PRO A C 1
ATOM 881 O O . PRO A 1 104 ? 0.366 3.292 4.328 1.00 95.44 104 PRO A O 1
ATOM 884 N N . PHE A 1 105 ? -0.123 2.914 2.162 1.00 96.19 105 PHE A N 1
ATOM 885 C CA . PHE A 1 105 ? 1.193 2.361 1.827 1.00 96.19 105 PHE A CA 1
ATOM 886 C C . PHE A 1 105 ? 1.742 2.832 0.472 1.00 96.19 105 PHE A C 1
ATOM 888 O O . PHE A 1 105 ? 2.950 2.733 0.247 1.00 96.19 105 PHE A O 1
ATOM 895 N N . ILE A 1 106 ? 0.902 3.400 -0.401 1.00 95.56 106 ILE A N 1
ATOM 896 C CA . ILE A 1 106 ? 1.310 4.168 -1.588 1.00 95.56 106 ILE A CA 1
ATOM 897 C C . ILE A 1 106 ? 0.488 5.456 -1.629 1.00 95.56 106 ILE A C 1
ATOM 899 O O . ILE A 1 106 ? -0.722 5.411 -1.406 1.00 95.56 106 ILE A O 1
ATOM 903 N N . ALA A 1 107 ? 1.144 6.569 -1.947 1.00 93.56 107 ALA A N 1
ATOM 904 C CA . ALA A 1 107 ? 0.516 7.841 -2.293 1.00 93.56 107 ALA A CA 1
ATOM 905 C C . ALA A 1 107 ? 1.036 8.317 -3.658 1.00 93.56 107 ALA A C 1
ATOM 907 O O . ALA A 1 107 ? 2.113 7.891 -4.079 1.00 93.56 107 ALA A O 1
ATOM 908 N N . ASP A 1 108 ? 0.299 9.182 -4.349 1.00 91.62 108 ASP A N 1
ATOM 909 C CA . ASP A 1 108 ? 0.854 9.969 -5.454 1.00 91.62 108 ASP A CA 1
ATOM 910 C C . ASP A 1 108 ? 1.566 11.241 -4.952 1.00 91.62 108 ASP A C 1
ATOM 912 O O . ASP A 1 108 ? 1.405 11.638 -3.795 1.00 91.62 108 ASP A O 1
ATOM 916 N N . SER A 1 109 ? 2.367 11.893 -5.804 1.00 87.69 109 SER A N 1
ATOM 917 C CA . SER A 1 109 ? 3.135 13.089 -5.411 1.00 87.69 109 SER A CA 1
ATOM 918 C C . SER A 1 109 ? 2.277 14.313 -5.098 1.00 87.69 109 SER A C 1
ATOM 920 O O . SER A 1 109 ? 2.734 15.238 -4.424 1.00 87.69 109 SER A O 1
ATOM 922 N N . GLN A 1 110 ? 1.024 14.322 -5.557 1.00 89.69 110 GLN A N 1
ATOM 923 C CA . GLN A 1 110 ? 0.052 15.361 -5.229 1.00 89.69 110 GLN A CA 1
ATOM 924 C C . GLN A 1 110 ? -0.720 15.062 -3.944 1.00 89.69 110 GLN A C 1
ATOM 926 O O . GLN A 1 110 ? -1.439 15.939 -3.473 1.00 89.69 110 GLN A O 1
ATOM 931 N N . HIS A 1 111 ? -0.538 13.874 -3.356 1.00 89.81 111 HIS A N 1
ATOM 932 C CA . HIS A 1 111 ? -1.301 13.408 -2.206 1.00 89.81 111 HIS A CA 1
ATOM 933 C C . HIS A 1 111 ? -2.817 13.387 -2.445 1.00 89.81 111 HIS A C 1
ATOM 935 O O . HIS A 1 111 ? -3.577 13.532 -1.496 1.00 89.81 111 HIS A O 1
ATOM 941 N N . CYS A 1 112 ? -3.234 13.176 -3.693 1.00 90.38 112 CYS A N 1
ATOM 942 C CA . CYS A 1 112 ? -4.627 13.072 -4.111 1.00 90.38 112 CYS A CA 1
ATOM 943 C C . CYS A 1 112 ? -5.115 11.619 -4.119 1.00 90.38 112 CYS A C 1
ATOM 945 O O . CYS A 1 112 ? -6.297 11.367 -3.946 1.00 90.38 112 CYS A O 1
ATOM 947 N N . HIS A 1 113 ? -4.215 10.645 -4.279 1.00 91.88 113 HIS A N 1
ATOM 948 C CA . HIS A 1 113 ? -4.589 9.239 -4.412 1.00 91.88 113 HIS A CA 1
ATOM 949 C C . HIS A 1 113 ? -3.820 8.355 -3.441 1.00 91.88 113 HIS A C 1
ATOM 951 O O . HIS A 1 113 ? -2.592 8.439 -3.352 1.00 91.88 113 HIS A O 1
ATOM 957 N N . TYR A 1 114 ? -4.522 7.423 -2.799 1.00 94.06 114 TYR A N 1
ATOM 958 C CA . TYR A 1 114 ? -3.917 6.525 -1.824 1.00 94.06 114 TYR A CA 1
ATOM 959 C 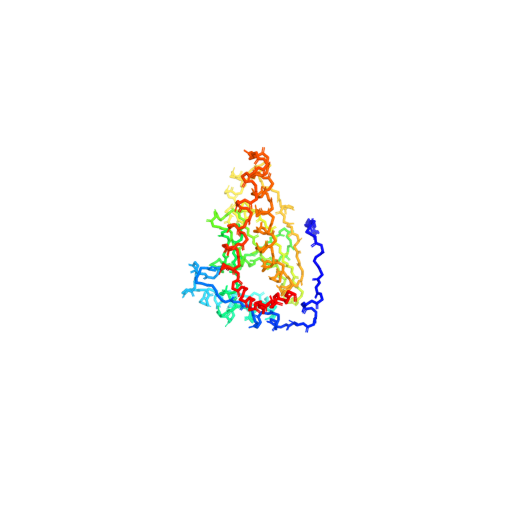C . TYR A 1 114 ? -4.328 5.072 -2.037 1.00 94.06 114 TYR A C 1
ATOM 961 O O . TYR A 1 114 ? -5.497 4.761 -2.261 1.00 94.06 114 TYR A O 1
ATOM 969 N N . TYR A 1 115 ? -3.357 4.168 -1.901 1.00 95.81 115 TYR A N 1
ATOM 970 C CA . TYR A 1 115 ? -3.621 2.745 -1.699 1.00 95.81 115 TYR A CA 1
ATOM 971 C C . TYR A 1 115 ? -3.437 2.391 -0.228 1.00 95.81 115 TYR A C 1
ATOM 973 O O . TYR A 1 115 ? -2.445 2.780 0.401 1.00 95.81 115 TYR A O 1
ATOM 981 N N . TYR A 1 116 ? -4.373 1.606 0.294 1.00 97.25 116 TYR A N 1
ATOM 982 C CA . TYR A 1 116 ? -4.406 1.174 1.679 1.00 97.25 116 TYR A CA 1
ATOM 983 C C . TYR A 1 116 ? -4.460 -0.334 1.790 1.00 97.25 116 TYR A C 1
ATOM 985 O O . TYR A 1 116 ? -5.107 -1.018 0.997 1.00 97.25 116 TYR A O 1
ATOM 993 N N . LEU A 1 117 ? -3.817 -0.839 2.833 1.00 97.62 117 LEU A N 1
ATOM 994 C CA . LEU A 1 117 ? -4.061 -2.170 3.343 1.00 97.62 117 LEU A CA 1
ATOM 995 C C . LEU A 1 117 ? -5.210 -2.066 4.349 1.00 97.62 117 LEU A C 1
ATOM 997 O O . LEU A 1 117 ? -5.077 -1.390 5.372 1.00 97.62 117 LEU A O 1
ATOM 1001 N N . HIS A 1 118 ? -6.333 -2.704 4.038 1.00 97.62 118 HIS A N 1
ATOM 1002 C CA . HIS A 1 118 ? -7.473 -2.839 4.929 1.00 97.62 118 HIS A CA 1
ATOM 1003 C C . HIS A 1 118 ? -7.335 -4.111 5.768 1.00 97.62 118 HIS A C 1
ATOM 1005 O O . HIS A 1 118 ? -7.126 -5.200 5.233 1.00 97.62 118 HIS A O 1
ATOM 1011 N N . LEU A 1 119 ? -7.445 -3.957 7.087 1.00 97.56 119 LEU A N 1
ATOM 1012 C CA . LEU A 1 119 ? -7.309 -5.032 8.064 1.00 97.56 119 LEU A CA 1
ATOM 1013 C C . LEU A 1 119 ? -8.450 -5.003 9.073 1.00 97.56 119 LEU A C 1
ATOM 1015 O O . LEU A 1 119 ? -8.852 -3.945 9.557 1.00 97.56 119 LEU A O 1
ATOM 1019 N N . GLN A 1 120 ? -8.888 -6.185 9.490 1.00 95.75 120 GLN A N 1
ATOM 1020 C CA . GLN A 1 120 ? -9.788 -6.352 10.627 1.00 95.75 120 GLN A CA 1
ATOM 1021 C C . GLN A 1 120 ? -9.043 -6.974 11.810 1.00 95.75 120 GLN A C 1
ATOM 1023 O O . GLN A 1 120 ? -8.148 -7.807 11.650 1.00 95.75 120 GLN A O 1
ATOM 1028 N N . ALA A 1 121 ? -9.421 -6.576 13.026 1.00 93.88 121 ALA A N 1
ATOM 1029 C CA . ALA A 1 121 ? -8.801 -7.091 14.242 1.00 93.88 121 ALA A CA 1
ATOM 1030 C C . ALA A 1 121 ? -8.936 -8.618 14.331 1.00 93.88 121 ALA A C 1
ATOM 1032 O O . ALA A 1 121 ? -10.024 -9.174 14.175 1.00 93.88 121 ALA A O 1
ATOM 1033 N N . ASN A 1 122 ? -7.823 -9.288 14.632 1.00 93.00 122 ASN A N 1
ATOM 1034 C CA . ASN A 1 122 ? -7.699 -10.741 14.768 1.00 93.00 122 ASN A CA 1
ATOM 1035 C C . ASN A 1 122 ? -8.050 -11.551 13.505 1.00 93.00 122 ASN A C 1
ATOM 1037 O O . ASN A 1 122 ? -8.246 -12.766 13.598 1.00 93.00 122 ASN A O 1
ATOM 1041 N N . GLN A 1 123 ? -8.114 -10.914 12.334 1.00 94.75 123 GLN A N 1
ATOM 1042 C CA . GLN A 1 123 ? -8.307 -11.587 11.052 1.00 94.75 123 GLN A CA 1
ATOM 1043 C C . GLN A 1 123 ? -7.002 -11.612 10.258 1.00 94.75 123 GLN A C 1
ATOM 1045 O O . GLN A 1 123 ? -6.164 -10.723 10.384 1.00 94.75 123 GLN A O 1
ATOM 1050 N N . LYS A 1 124 ? -6.814 -12.680 9.476 1.00 94.38 124 LYS A N 1
ATOM 1051 C CA . LYS A 1 124 ? -5.657 -12.840 8.578 1.00 94.38 124 LYS A CA 1
ATOM 1052 C C . LYS A 1 124 ? -5.937 -12.351 7.166 1.00 94.38 124 LYS A C 1
ATOM 1054 O O . LYS A 1 124 ? -4.993 -12.046 6.443 1.00 94.38 124 LYS A O 1
ATOM 1059 N N . ASP A 1 125 ? -7.208 -12.357 6.784 1.00 95.81 125 ASP A N 1
ATOM 1060 C CA . ASP A 1 125 ? -7.640 -11.848 5.496 1.00 95.81 125 ASP A CA 1
ATOM 1061 C C . ASP A 1 125 ? -7.489 -10.328 5.493 1.00 95.81 125 ASP A C 1
ATOM 1063 O O . ASP A 1 125 ? -7.621 -9.664 6.525 1.00 95.81 125 ASP A O 1
ATOM 1067 N N . TYR A 1 126 ? -7.153 -9.806 4.325 1.00 97.06 126 TYR A N 1
ATOM 1068 C CA . TYR A 1 126 ? -6.914 -8.396 4.102 1.00 97.06 126 TYR A CA 1
ATOM 1069 C C . TYR A 1 126 ? -7.369 -8.031 2.701 1.00 97.06 126 TYR A C 1
ATOM 1071 O O . TYR A 1 126 ? -7.423 -8.872 1.798 1.00 97.06 126 TYR A O 1
ATOM 1079 N N . GLU A 1 127 ? -7.632 -6.750 2.515 1.00 96.81 127 GLU A N 1
ATOM 1080 C CA . GLU A 1 127 ? -7.939 -6.185 1.217 1.00 96.81 127 GLU A CA 1
ATOM 1081 C C . GLU A 1 127 ? -6.985 -5.040 0.912 1.00 96.81 127 GLU A C 1
ATOM 1083 O O . GLU A 1 127 ? -6.491 -4.345 1.799 1.00 96.81 127 GLU A O 1
ATOM 1088 N N . ILE A 1 128 ? -6.722 -4.841 -0.369 1.00 97.19 128 ILE A N 1
ATOM 1089 C CA . ILE A 1 128 ? -6.028 -3.670 -0.875 1.00 97.19 128 ILE A CA 1
ATOM 1090 C C . ILE A 1 128 ? -7.082 -2.797 -1.504 1.00 97.19 128 ILE A C 1
ATOM 1092 O O . ILE A 1 128 ? -7.776 -3.211 -2.436 1.00 97.19 128 ILE A O 1
ATOM 1096 N N . VAL A 1 129 ? -7.203 -1.596 -0.967 1.00 96.06 129 VAL A N 1
ATOM 1097 C CA . VAL A 1 129 ? -8.229 -0.647 -1.364 1.00 96.06 129 VAL A CA 1
ATOM 1098 C C . VAL A 1 129 ? -7.594 0.648 -1.825 1.00 96.06 129 VAL A C 1
ATOM 1100 O O . VAL A 1 129 ? -6.466 0.968 -1.456 1.00 96.06 129 VAL A O 1
ATOM 1103 N N . TRP A 1 130 ? -8.318 1.381 -2.651 1.00 94.75 130 TRP A N 1
ATOM 1104 C CA . TRP A 1 130 ? -7.910 2.682 -3.155 1.00 94.75 130 TRP A CA 1
ATOM 1105 C C . TRP A 1 130 ? -8.998 3.708 -2.869 1.00 94.75 130 TRP A C 1
ATOM 1107 O O . TRP A 1 130 ? -10.187 3.388 -2.981 1.00 94.75 130 TRP A O 1
ATOM 1117 N N . THR A 1 131 ? -8.579 4.918 -2.505 1.00 93.56 131 THR A N 1
ATOM 1118 C CA . THR A 1 131 ? -9.461 6.074 -2.319 1.00 93.56 131 THR A CA 1
ATOM 1119 C C . THR A 1 131 ? -8.774 7.349 -2.803 1.00 93.56 131 THR A C 1
ATOM 1121 O O . THR A 1 131 ? -7.541 7.429 -2.866 1.00 93.56 131 THR A O 1
ATOM 1124 N N . GLU A 1 132 ? -9.593 8.357 -3.073 1.00 92.69 132 GLU A N 1
ATOM 1125 C CA . GLU A 1 132 ? -9.171 9.751 -3.208 1.00 92.69 132 GLU A CA 1
ATOM 1126 C C . GLU A 1 132 ? -8.803 10.341 -1.829 1.00 92.69 132 GLU A C 1
ATOM 1128 O O . GLU A 1 132 ? -9.169 9.801 -0.775 1.00 92.69 132 GLU A O 1
ATOM 1133 N N . ASP A 1 133 ? -8.079 11.454 -1.827 1.00 90.56 133 ASP A N 1
ATOM 1134 C CA . ASP A 1 133 ? -7.623 12.186 -0.643 1.00 90.56 133 ASP A CA 1
ATOM 1135 C C . ASP A 1 133 ? -8.760 12.708 0.224 1.00 90.56 133 ASP A C 1
ATOM 1137 O O . ASP A 1 133 ? -8.664 12.650 1.451 1.00 90.56 133 ASP A O 1
ATOM 1141 N N . ILE A 1 134 ? -9.864 13.118 -0.395 1.00 90.31 134 ILE A N 1
ATOM 1142 C CA . ILE A 1 134 ? -11.079 13.548 0.294 1.00 90.31 134 ILE A CA 1
ATOM 1143 C C . ILE A 1 134 ? -11.561 12.493 1.299 1.00 90.31 134 ILE A C 1
ATOM 1145 O O . ILE A 1 134 ? -12.001 12.833 2.396 1.00 90.31 134 ILE A O 1
ATOM 1149 N N . TYR A 1 135 ? -11.384 11.204 0.983 1.00 92.12 135 TYR A N 1
ATOM 1150 C CA . TYR A 1 135 ? -11.745 10.109 1.877 1.00 92.12 135 TYR A CA 1
ATOM 1151 C C . TYR A 1 135 ? -10.822 10.058 3.099 1.00 92.12 135 TYR A C 1
ATOM 1153 O O . TYR A 1 135 ? -11.280 9.900 4.231 1.00 92.12 135 TYR A O 1
ATOM 1161 N N . LEU A 1 136 ? -9.514 10.240 2.898 1.00 89.62 136 LEU A N 1
ATOM 1162 C CA . LEU A 1 136 ? -8.551 10.331 3.994 1.00 89.62 136 LEU A CA 1
ATOM 1163 C C . LEU A 1 136 ? -8.816 11.552 4.875 1.00 89.62 136 LEU A C 1
ATOM 1165 O O . LEU A 1 136 ? -8.740 11.447 6.099 1.00 89.62 136 LEU A O 1
ATOM 1169 N N . MET A 1 137 ? -9.110 12.697 4.262 1.00 89.88 137 MET A N 1
ATOM 1170 C CA . MET A 1 137 ? -9.410 13.927 4.985 1.00 89.88 137 MET A CA 1
ATOM 1171 C C . MET A 1 137 ? -10.664 13.753 5.845 1.00 89.88 137 MET A C 1
ATOM 1173 O O . MET A 1 137 ? -10.602 14.039 7.037 1.00 89.88 137 MET A O 1
ATOM 1177 N N . ALA A 1 138 ? -11.735 13.168 5.302 1.00 90.62 138 ALA A N 1
ATOM 1178 C CA . ALA A 1 138 ? -12.955 12.872 6.052 1.00 90.62 138 ALA A CA 1
ATOM 1179 C C . ALA A 1 138 ? -12.718 11.910 7.234 1.00 90.62 138 ALA A C 1
ATOM 1181 O O . ALA A 1 138 ? -13.307 12.076 8.298 1.00 90.62 138 ALA A O 1
ATOM 1182 N N . LEU A 1 139 ? -11.827 10.918 7.095 1.00 90.00 139 LEU A N 1
ATOM 1183 C CA . LEU A 1 139 ? -11.483 10.005 8.198 1.00 90.00 139 LEU A CA 1
ATOM 1184 C C . LEU A 1 139 ? -10.668 10.659 9.321 1.00 90.00 139 LEU A C 1
ATOM 1186 O O . LEU A 1 139 ? -10.665 10.155 10.445 1.00 90.00 139 LEU A O 1
ATOM 1190 N N . LEU A 1 140 ? -9.930 11.725 9.012 1.00 89.38 140 LEU A N 1
ATOM 1191 C CA . LEU A 1 140 ? -9.089 12.446 9.969 1.00 89.38 140 LEU A CA 1
ATOM 1192 C C . LEU A 1 140 ? -9.757 13.713 10.516 1.00 89.38 140 LEU A C 1
ATOM 1194 O O . LEU A 1 140 ? -9.240 14.294 11.471 1.00 89.38 140 LEU A O 1
ATOM 1198 N N . ALA A 1 141 ? -10.873 14.122 9.918 1.00 88.81 141 ALA A N 1
ATOM 1199 C CA . ALA A 1 141 ? -11.628 15.300 10.289 1.00 88.81 141 ALA A CA 1
ATOM 1200 C C . ALA A 1 141 ? -12.256 15.162 11.683 1.00 88.81 141 ALA A C 1
ATOM 1202 O O . ALA A 1 141 ? -12.697 14.097 12.127 1.00 88.81 141 ALA A O 1
ATOM 1203 N N . THR A 1 142 ? -12.306 16.284 12.388 1.00 87.62 142 THR A N 1
ATOM 1204 C CA . THR A 1 142 ? -13.121 16.452 13.586 1.00 87.62 142 THR A CA 1
ATOM 1205 C C . THR A 1 142 ? -14.613 16.422 13.228 1.00 87.62 142 THR A C 1
ATOM 1207 O O . THR A 1 142 ? -14.979 16.652 12.076 1.00 87.62 142 THR A O 1
ATOM 1210 N N . PRO A 1 143 ? -15.512 16.176 14.201 1.00 86.38 143 PRO A N 1
ATOM 1211 C CA . PRO A 1 143 ? -16.951 16.237 13.945 1.00 86.38 143 PRO A CA 1
ATOM 1212 C C . PRO A 1 143 ? -17.416 17.574 13.350 1.00 86.38 143 PRO A C 1
ATOM 1214 O O . PRO A 1 143 ? -18.299 17.577 12.505 1.00 86.38 143 PRO A O 1
ATOM 1217 N N . GLU A 1 144 ? -16.804 18.691 13.756 1.00 86.56 144 GLU A N 1
ATOM 1218 C CA . GLU A 1 144 ? -17.113 20.020 13.212 1.00 86.56 144 GLU A CA 1
ATOM 1219 C C . GLU A 1 144 ? -16.686 20.136 11.741 1.00 86.56 144 GLU A C 1
ATOM 1221 O O . GLU A 1 144 ? -17.500 20.519 10.910 1.00 86.56 144 GLU A O 1
ATOM 1226 N N . GLU A 1 145 ? -15.461 19.717 11.400 1.00 86.75 145 GLU A N 1
ATOM 1227 C CA . GLU A 1 145 ? -14.963 19.711 10.013 1.00 86.75 145 GLU A CA 1
ATOM 1228 C C . GLU A 1 145 ? -15.806 18.796 9.109 1.00 86.75 145 GLU A C 1
ATOM 1230 O O . GLU A 1 145 ? -16.101 19.159 7.976 1.00 86.75 145 GLU A O 1
ATOM 1235 N N . LEU A 1 146 ? -16.259 17.638 9.603 1.00 84.62 146 LEU A N 1
ATOM 1236 C CA . LEU A 1 146 ? -17.183 16.759 8.872 1.00 84.62 146 LEU A CA 1
ATOM 1237 C C . LEU A 1 146 ? -18.529 17.435 8.572 1.00 84.62 146 LEU A C 1
ATOM 1239 O O . LEU A 1 146 ? -19.082 17.243 7.491 1.00 84.62 146 LEU A O 1
ATOM 1243 N N . GLU A 1 147 ? -19.060 18.217 9.514 1.00 82.12 147 GLU A N 1
ATOM 1244 C CA . GLU A 1 147 ? -20.336 18.9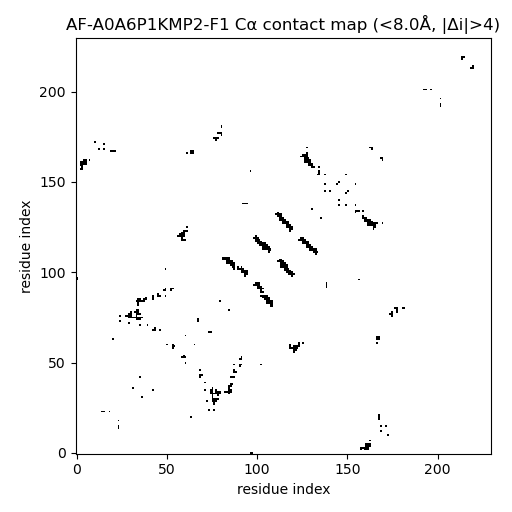25 9.363 1.00 82.12 147 GLU A CA 1
ATOM 1245 C C . GLU A 1 147 ? -20.240 20.187 8.492 1.00 82.12 147 GLU A C 1
ATOM 1247 O O . GLU A 1 147 ? -21.272 20.634 7.986 1.00 82.12 147 GLU A O 1
ATOM 1252 N N . THR A 1 148 ? -19.048 20.770 8.308 1.00 82.50 148 THR A N 1
ATOM 1253 C CA . THR A 1 148 ? -18.850 21.987 7.502 1.00 82.50 148 THR A CA 1
ATOM 1254 C C . THR A 1 148 ? -18.201 21.714 6.154 1.00 82.50 148 THR A C 1
ATOM 1256 O O . THR A 1 148 ? -18.762 22.079 5.122 1.00 82.50 148 THR A O 1
ATOM 1259 N N . ASP A 1 149 ? -17.035 21.074 6.161 1.00 78.19 149 ASP A N 1
ATOM 1260 C CA . ASP A 1 149 ? -16.132 20.972 5.011 1.00 78.19 149 ASP A CA 1
ATOM 1261 C C . ASP A 1 149 ? -16.473 19.765 4.132 1.00 78.19 149 ASP A C 1
ATOM 1263 O O . ASP A 1 149 ? -16.067 19.710 2.979 1.00 78.19 149 ASP A O 1
ATOM 1267 N N . PHE A 1 150 ? -17.249 18.816 4.665 1.00 80.00 150 PHE A N 1
ATOM 1268 C CA . PHE A 1 150 ? -17.722 17.620 3.958 1.00 80.00 150 PHE A CA 1
ATOM 1269 C C . PHE A 1 150 ? -19.258 17.531 3.924 1.00 80.00 150 PHE A C 1
ATOM 1271 O O . PHE A 1 150 ? -19.827 16.465 3.669 1.00 80.00 150 PHE A O 1
ATOM 1278 N N . ALA A 1 151 ? -19.939 18.650 4.192 1.00 69.44 151 ALA A N 1
ATOM 1279 C CA . ALA A 1 151 ? -21.394 18.736 4.208 1.00 69.44 151 ALA A CA 1
ATOM 1280 C C . ALA A 1 151 ? -22.021 18.429 2.832 1.00 69.44 151 ALA A C 1
ATOM 1282 O O . ALA A 1 151 ? -21.429 18.684 1.789 1.00 69.44 151 ALA A O 1
ATOM 1283 N N . GLU A 1 152 ? -23.244 17.885 2.854 1.00 61.38 152 GLU A N 1
ATOM 1284 C CA . GLU A 1 152 ? -24.136 17.582 1.715 1.00 61.38 152 GLU A CA 1
ATOM 1285 C C . GLU A 1 152 ? -23.476 17.415 0.325 1.00 61.38 152 GLU A C 1
ATOM 1287 O O . GLU A 1 152 ? -23.591 18.268 -0.554 1.00 61.38 152 GLU A O 1
ATOM 1292 N N . GLY A 1 153 ? -22.901 16.231 0.086 1.00 65.50 153 GLY A N 1
ATOM 1293 C CA . GLY A 1 153 ? -22.588 15.726 -1.258 1.00 65.50 153 GLY A CA 1
ATOM 1294 C C . GLY A 1 153 ? -21.115 15.750 -1.661 1.00 65.50 153 GLY A C 1
ATOM 1295 O O . GLY A 1 153 ? -20.802 15.242 -2.735 1.00 65.50 153 GLY A O 1
ATOM 1296 N N . GLU A 1 154 ? -20.224 16.287 -0.822 1.00 77.94 154 GLU A N 1
ATOM 1297 C CA . GLU A 1 154 ? -18.781 16.288 -1.105 1.00 77.94 154 GLU A CA 1
ATOM 1298 C C . GLU A 1 154 ? -18.083 14.979 -0.702 1.00 77.94 154 GLU A C 1
ATOM 1300 O O . GLU A 1 154 ? -17.181 14.535 -1.406 1.00 77.94 154 GLU A O 1
ATOM 1305 N N . PHE A 1 155 ? -18.531 14.304 0.362 1.00 87.38 155 PHE A N 1
ATOM 1306 C CA . PHE A 1 155 ? -18.004 12.998 0.774 1.00 87.38 155 PHE A CA 1
ATOM 1307 C C . PHE A 1 155 ? -19.006 11.863 0.519 1.00 87.38 155 PHE A C 1
ATOM 1309 O O . PHE A 1 155 ? -20.136 11.891 1.009 1.00 87.38 155 PHE A O 1
ATOM 1316 N N . ASP A 1 156 ? -18.564 10.833 -0.206 1.00 88.12 156 ASP A N 1
ATOM 1317 C CA . ASP A 1 156 ? -19.270 9.560 -0.365 1.00 88.12 156 ASP A CA 1
ATOM 1318 C C . ASP A 1 156 ? -18.499 8.460 0.384 1.00 88.12 156 ASP A C 1
ATOM 1320 O O . ASP A 1 156 ? -17.423 8.027 -0.027 1.00 88.12 156 ASP A O 1
ATOM 1324 N N . GLU A 1 157 ? -19.075 7.952 1.475 1.00 88.25 157 GLU A N 1
ATOM 1325 C CA . GLU A 1 157 ? -18.525 6.827 2.248 1.00 88.25 157 GLU A CA 1
ATOM 1326 C C . GLU A 1 157 ? -18.362 5.536 1.422 1.00 88.25 157 GLU A C 1
ATOM 1328 O O . GLU A 1 157 ? -17.675 4.600 1.837 1.00 88.25 157 GLU A O 1
ATOM 1333 N N . THR A 1 158 ? -18.988 5.471 0.244 1.00 89.88 158 THR A N 1
ATOM 1334 C CA . THR A 1 158 ? -18.862 4.364 -0.702 1.00 89.88 158 THR A CA 1
ATOM 1335 C C . THR A 1 158 ? -17.727 4.538 -1.715 1.00 89.88 158 THR A C 1
ATOM 1337 O O . THR A 1 158 ? -17.449 3.585 -2.450 1.00 89.88 158 THR A O 1
ATOM 1340 N N . ASP A 1 159 ? -17.035 5.685 -1.752 1.00 91.00 159 ASP A N 1
ATOM 1341 C CA . ASP A 1 159 ? -15.879 5.957 -2.628 1.00 91.00 159 ASP A CA 1
ATOM 1342 C C . ASP A 1 159 ? -14.583 5.302 -2.136 1.00 91.00 159 ASP A C 1
ATOM 1344 O O . ASP A 1 159 ? -13.523 5.904 -1.972 1.00 91.00 159 ASP A O 1
ATOM 1348 N N . ILE A 1 160 ? -14.683 3.989 -1.956 1.00 94.31 160 ILE A N 1
ATOM 1349 C CA . ILE A 1 160 ? -13.595 3.093 -1.619 1.00 94.31 160 ILE A CA 1
ATOM 1350 C C . ILE A 1 160 ? -13.656 1.848 -2.501 1.00 94.31 160 ILE A C 1
ATOM 1352 O O . ILE A 1 160 ? -14.663 1.131 -2.581 1.00 94.31 160 ILE A O 1
ATOM 1356 N N . TYR A 1 161 ? -12.552 1.600 -3.196 1.00 94.38 161 TYR A N 1
ATOM 1357 C CA . TYR A 1 161 ? -12.497 0.649 -4.297 1.00 94.38 161 TYR A CA 1
ATOM 1358 C C . TYR A 1 161 ? -11.612 -0.528 -3.923 1.00 94.38 161 TYR A C 1
ATOM 1360 O O . TYR A 1 161 ? -10.455 -0.335 -3.558 1.00 94.38 161 TYR A O 1
ATOM 1368 N N . LEU A 1 162 ? -12.131 -1.749 -4.044 1.00 94.38 162 LEU A N 1
ATOM 1369 C CA . LEU A 1 162 ? -11.327 -2.957 -3.901 1.00 94.38 162 LEU A CA 1
ATOM 1370 C C . LEU A 1 162 ? -10.451 -3.104 -5.135 1.00 94.38 162 LEU A C 1
ATOM 1372 O O . LEU A 1 162 ? -10.941 -3.130 -6.267 1.00 94.38 162 LEU A O 1
ATOM 1376 N N . ILE A 1 163 ? -9.154 -3.219 -4.890 1.00 93.44 163 ILE A N 1
ATOM 1377 C CA . ILE A 1 163 ? -8.142 -3.392 -5.922 1.00 93.44 163 ILE A CA 1
ATOM 1378 C C . ILE A 1 163 ? -7.688 -4.840 -5.978 1.00 93.44 163 ILE A C 1
ATOM 1380 O O . ILE A 1 163 ? -7.620 -5.418 -7.057 1.00 93.44 163 ILE A O 1
ATOM 1384 N N . ASP A 1 164 ? -7.366 -5.417 -4.823 1.00 93.94 164 ASP A N 1
ATOM 1385 C CA . ASP A 1 164 ? -6.799 -6.756 -4.739 1.00 93.94 164 ASP A CA 1
ATOM 1386 C C . ASP A 1 164 ? -6.992 -7.333 -3.319 1.00 93.94 164 ASP A C 1
ATOM 1388 O O . ASP A 1 164 ? -7.367 -6.625 -2.389 1.00 93.94 164 ASP A O 1
ATOM 1392 N N . ASN A 1 165 ? -6.738 -8.623 -3.142 1.00 94.44 165 ASN A N 1
ATOM 1393 C CA . ASN A 1 165 ? -6.668 -9.332 -1.863 1.00 94.44 165 ASN A CA 1
ATOM 1394 C C . ASN A 1 165 ? -5.338 -10.098 -1.688 1.00 94.44 165 ASN A C 1
ATOM 1396 O O . ASN A 1 165 ? -5.188 -10.900 -0.769 1.00 94.44 165 ASN A O 1
ATOM 1400 N N . ASP A 1 166 ? -4.368 -9.857 -2.573 1.00 95.06 166 ASP A N 1
ATOM 1401 C CA . ASP A 1 166 ? -3.011 -10.378 -2.517 1.00 95.06 166 ASP A CA 1
ATOM 1402 C C . ASP A 1 166 ? -2.007 -9.244 -2.772 1.00 95.06 166 ASP A C 1
ATOM 1404 O O . ASP A 1 166 ? -1.926 -8.668 -3.855 1.00 95.06 166 ASP A O 1
ATOM 1408 N N . PHE A 1 167 ? -1.207 -8.928 -1.755 1.00 96.88 167 PHE A N 1
ATOM 1409 C CA . PHE A 1 167 ? -0.233 -7.841 -1.805 1.00 96.88 167 PHE A CA 1
ATOM 1410 C C . PHE A 1 167 ? 0.900 -8.074 -2.801 1.00 96.88 167 PHE A C 1
ATOM 1412 O O . PHE A 1 167 ? 1.326 -7.137 -3.472 1.00 96.88 167 PHE A O 1
ATOM 1419 N N . GLU A 1 168 ? 1.382 -9.308 -2.943 1.00 96.44 168 GLU A N 1
ATOM 1420 C CA . GLU A 1 168 ? 2.438 -9.588 -3.917 1.00 96.44 168 GLU A CA 1
ATOM 1421 C C . GLU A 1 168 ? 1.894 -9.464 -5.345 1.00 96.44 168 GLU A C 1
ATOM 1423 O O . GLU A 1 168 ? 2.585 -8.941 -6.221 1.00 96.44 168 GLU A O 1
ATOM 1428 N N . ARG A 1 169 ? 0.638 -9.878 -5.562 1.00 95.00 169 ARG A N 1
ATOM 1429 C CA . ARG A 1 169 ? -0.064 -9.706 -6.841 1.00 95.00 169 ARG A CA 1
ATOM 1430 C C . ARG A 1 169 ? -0.286 -8.241 -7.186 1.00 95.00 169 ARG A C 1
ATOM 1432 O O . ARG A 1 169 ? 0.062 -7.820 -8.285 1.00 95.00 169 ARG A O 1
ATOM 1439 N N . PHE A 1 170 ? -0.769 -7.458 -6.231 1.00 95.12 170 PHE A N 1
ATOM 1440 C CA . PHE A 1 170 ? -0.924 -6.021 -6.404 1.00 95.12 170 PHE A CA 1
ATOM 1441 C C . PHE A 1 170 ? 0.403 -5.347 -6.775 1.00 95.12 170 PHE A C 1
ATOM 1443 O O . PHE A 1 170 ? 0.467 -4.592 -7.744 1.00 95.12 170 PHE A O 1
ATOM 1450 N N . MET A 1 171 ? 1.488 -5.664 -6.060 1.00 95.94 171 MET A N 1
ATOM 1451 C CA . MET A 1 171 ? 2.804 -5.113 -6.381 1.00 95.94 171 MET A CA 1
ATOM 1452 C C . MET A 1 171 ? 3.299 -5.588 -7.755 1.00 95.94 171 MET A C 1
ATOM 1454 O O . MET A 1 171 ? 3.880 -4.799 -8.495 1.00 95.94 171 MET A O 1
ATOM 1458 N N . PHE A 1 172 ? 3.047 -6.841 -8.141 1.00 94.44 172 PHE A N 1
ATOM 1459 C CA . PHE A 1 172 ? 3.343 -7.335 -9.490 1.00 94.44 172 PHE A CA 1
ATOM 1460 C C . PHE A 1 172 ? 2.654 -6.488 -10.568 1.00 94.44 172 PHE A C 1
ATOM 1462 O O . PHE A 1 172 ? 3.302 -6.079 -11.534 1.00 94.44 172 PHE A O 1
ATOM 1469 N N . ASP A 1 173 ? 1.378 -6.157 -10.376 1.00 92.06 173 ASP A N 1
ATOM 1470 C CA . ASP A 1 173 ? 0.655 -5.279 -11.293 1.00 92.06 173 ASP A CA 1
ATOM 1471 C C . ASP A 1 173 ? 1.220 -3.856 -11.290 1.00 92.06 173 ASP A C 1
ATOM 1473 O O . ASP A 1 173 ? 1.493 -3.328 -12.365 1.00 92.06 173 ASP A O 1
ATOM 1477 N N . CYS A 1 174 ? 1.528 -3.272 -10.127 1.00 91.94 174 CYS A N 1
ATOM 1478 C CA . CYS A 1 174 ? 2.189 -1.963 -10.052 1.00 91.94 174 CYS A CA 1
ATOM 1479 C C . CYS A 1 174 ? 3.519 -1.922 -10.817 1.00 91.94 174 CYS A C 1
ATOM 1481 O O . CYS A 1 174 ? 3.792 -0.953 -11.527 1.00 91.94 174 CYS A O 1
ATOM 1483 N N . TYR A 1 175 ? 4.341 -2.971 -10.704 1.00 92.62 175 TYR A N 1
ATOM 1484 C CA . TYR A 1 175 ? 5.615 -3.057 -11.418 1.00 92.62 175 TYR A CA 1
ATOM 1485 C C . TYR A 1 175 ? 5.411 -2.959 -12.929 1.00 92.62 175 TYR A C 1
ATOM 1487 O O . TYR A 1 175 ? 6.122 -2.222 -13.612 1.00 92.62 175 TYR A O 1
ATOM 1495 N N . TYR A 1 176 ? 4.441 -3.699 -13.462 1.00 89.62 176 TYR A N 1
ATOM 1496 C CA . TYR A 1 176 ? 4.211 -3.746 -14.898 1.00 89.62 176 TYR A CA 1
ATOM 1497 C C . TYR A 1 176 ? 3.336 -2.609 -15.437 1.00 89.62 176 TYR A C 1
ATOM 1499 O O . TYR A 1 176 ? 3.501 -2.255 -16.605 1.00 89.62 176 TYR A O 1
ATOM 1507 N N . ASP A 1 177 ? 2.477 -2.001 -14.617 1.00 88.06 177 ASP A N 1
ATOM 1508 C CA . ASP A 1 177 ? 1.683 -0.821 -14.982 1.00 88.06 177 ASP A CA 1
ATOM 1509 C C . ASP A 1 177 ? 2.603 0.321 -15.455 1.00 88.06 177 ASP A C 1
ATOM 1511 O O . ASP A 1 177 ? 2.307 0.973 -16.459 1.00 88.06 177 ASP A O 1
ATOM 1515 N N . TYR A 1 178 ? 3.779 0.484 -14.831 1.00 86.88 178 TYR A N 1
ATOM 1516 C CA . TYR A 1 178 ? 4.828 1.388 -15.314 1.00 86.88 178 TYR A CA 1
ATOM 1517 C C . TYR A 1 178 ? 5.238 1.076 -16.763 1.00 86.88 178 TYR A C 1
ATOM 1519 O O . TYR A 1 178 ? 5.164 1.932 -17.647 1.00 86.88 178 TYR A O 1
ATOM 1527 N N . TYR A 1 179 ? 5.650 -0.162 -17.042 1.00 84.62 179 TYR A N 1
ATOM 1528 C CA . TYR A 1 179 ? 6.131 -0.539 -18.374 1.00 84.62 179 TYR A CA 1
ATOM 1529 C C . TYR A 1 179 ? 5.030 -0.447 -19.434 1.00 84.62 179 TYR A C 1
ATOM 1531 O O . TYR A 1 179 ? 5.292 -0.011 -20.558 1.00 84.62 179 TYR A O 1
ATOM 1539 N N . ASP A 1 180 ? 3.799 -0.813 -19.080 1.00 84.69 180 ASP A N 1
ATOM 1540 C CA . ASP A 1 180 ? 2.647 -0.723 -19.971 1.00 84.69 180 ASP A CA 1
ATOM 1541 C C . ASP A 1 180 ? 2.2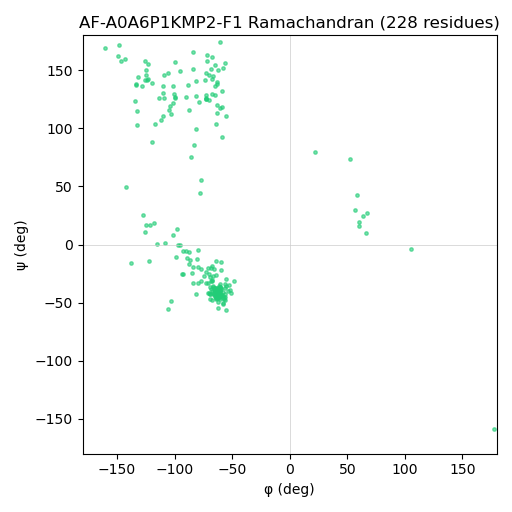87 0.739 -20.278 1.00 84.69 180 ASP A C 1
ATOM 1543 O O . ASP A 1 180 ? 2.024 1.071 -21.441 1.00 84.69 180 ASP A O 1
ATOM 1547 N N . PHE A 1 181 ? 2.365 1.636 -19.287 1.00 81.62 181 PHE A N 1
ATOM 1548 C CA . PHE A 1 181 ? 2.174 3.074 -19.480 1.00 81.62 181 PHE A CA 1
ATOM 1549 C C . PHE A 1 181 ? 3.171 3.642 -20.495 1.00 81.62 181 PHE A C 1
ATOM 1551 O O . PHE A 1 181 ? 2.765 4.265 -21.480 1.00 81.62 181 PHE A O 1
ATOM 1558 N N . PHE A 1 182 ? 4.469 3.375 -20.321 1.00 75.62 182 PHE A N 1
ATOM 1559 C CA . PHE A 1 182 ? 5.501 3.891 -21.226 1.00 75.62 182 PHE A CA 1
ATOM 1560 C C . PHE A 1 182 ? 5.470 3.230 -22.606 1.00 75.62 182 PHE A C 1
ATOM 1562 O O . PHE A 1 182 ? 5.701 3.900 -23.614 1.00 75.62 182 PHE A O 1
ATOM 1569 N N . LYS A 1 183 ? 5.108 1.945 -22.696 1.00 75.12 183 LYS A N 1
ATOM 1570 C CA . LYS A 1 183 ? 4.858 1.282 -23.982 1.00 75.12 183 LYS A CA 1
ATOM 1571 C C . LYS A 1 183 ? 3.699 1.946 -24.731 1.00 75.12 183 LYS A C 1
ATOM 1573 O O . LYS A 1 183 ? 3.812 2.201 -25.931 1.00 75.12 183 LYS A O 1
ATOM 1578 N N . GLY A 1 184 ? 2.611 2.265 -24.030 1.00 70.94 184 GLY A N 1
ATOM 1579 C CA . GLY A 1 184 ? 1.471 2.992 -24.586 1.00 70.94 184 GLY A CA 1
ATOM 1580 C C . GLY A 1 184 ? 1.822 4.424 -24.996 1.00 70.94 184 GLY A C 1
ATOM 1581 O O . GLY A 1 184 ? 1.458 4.854 -26.090 1.00 70.94 184 GLY A O 1
ATOM 1582 N N . ALA A 1 185 ? 2.567 5.152 -24.161 1.00 71.44 185 ALA A N 1
ATOM 1583 C CA . ALA A 1 185 ? 3.039 6.504 -24.458 1.00 71.44 185 ALA A CA 1
ATOM 1584 C C . ALA A 1 185 ? 3.958 6.527 -25.689 1.00 71.44 185 ALA A C 1
ATOM 1586 O O . ALA A 1 185 ? 3.792 7.376 -26.564 1.00 71.44 185 ALA A O 1
ATOM 1587 N N . ARG A 1 186 ? 4.862 5.544 -25.811 1.00 68.00 186 ARG A N 1
ATOM 1588 C CA . ARG A 1 186 ? 5.696 5.348 -27.003 1.00 68.00 186 ARG A CA 1
ATOM 1589 C C . ARG A 1 186 ? 4.843 5.145 -28.249 1.00 68.00 186 ARG A C 1
ATOM 1591 O O . ARG A 1 186 ? 5.081 5.821 -29.242 1.00 68.00 186 ARG A O 1
ATOM 1598 N N . GLN A 1 187 ? 3.865 4.238 -28.205 1.00 70.75 187 GLN A N 1
ATOM 1599 C CA . GLN A 1 187 ? 3.005 3.988 -29.363 1.00 70.75 187 GLN A CA 1
ATOM 1600 C C . GLN A 1 187 ? 2.249 5.255 -29.771 1.00 70.75 187 GLN A C 1
ATOM 1602 O O . GLN A 1 187 ? 2.251 5.603 -30.943 1.00 70.75 187 GLN A O 1
ATOM 1607 N N . LYS A 1 188 ? 1.707 6.007 -28.805 1.00 71.81 188 LYS A N 1
ATOM 1608 C CA . LYS A 1 188 ? 1.047 7.290 -29.080 1.00 71.81 188 LYS A CA 1
ATOM 1609 C C . LYS A 1 188 ? 1.996 8.303 -29.716 1.00 71.81 188 LYS A C 1
ATOM 1611 O O . LYS A 1 188 ? 1.605 8.955 -30.672 1.00 71.81 188 LYS A O 1
ATOM 1616 N N . LEU A 1 189 ? 3.226 8.442 -29.216 1.00 67.44 189 LEU A N 1
ATOM 1617 C CA . LEU A 1 189 ? 4.227 9.342 -29.803 1.00 67.44 189 LEU A CA 1
ATOM 1618 C C . LEU A 1 189 ? 4.586 8.946 -31.240 1.00 67.44 189 LEU A C 1
ATOM 1620 O O . LEU A 1 189 ? 4.695 9.820 -32.095 1.00 67.44 189 LEU A O 1
ATOM 1624 N N . ILE A 1 190 ? 4.725 7.646 -31.506 1.00 67.06 190 ILE A N 1
ATOM 1625 C CA . ILE A 1 190 ? 4.943 7.098 -32.850 1.00 67.06 190 ILE A CA 1
ATOM 162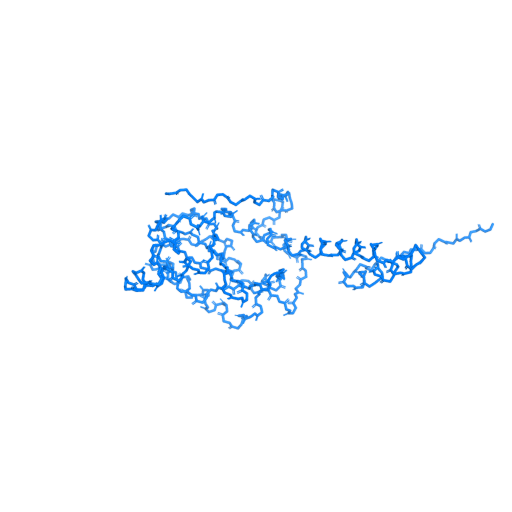6 C C . ILE A 1 190 ? 3.735 7.394 -33.757 1.00 67.06 190 ILE A C 1
ATOM 1628 O O . ILE A 1 190 ? 3.894 7.875 -34.874 1.00 67.06 190 ILE A O 1
ATOM 1632 N N . ASP A 1 191 ? 2.514 7.173 -33.275 1.00 71.62 191 ASP A N 1
ATOM 1633 C CA . ASP A 1 191 ? 1.294 7.444 -34.040 1.00 71.62 191 ASP A CA 1
ATOM 1634 C C . ASP A 1 191 ? 1.139 8.949 -34.328 1.00 71.62 191 ASP A C 1
ATOM 1636 O O . ASP A 1 191 ? 0.776 9.343 -35.439 1.00 71.62 191 ASP A O 1
ATOM 1640 N N . TYR A 1 192 ? 1.475 9.805 -33.354 1.00 64.69 192 TYR A N 1
ATOM 1641 C CA . TYR A 1 192 ? 1.518 11.256 -33.528 1.00 64.69 192 TYR A CA 1
ATOM 1642 C C . TYR A 1 192 ? 2.586 11.675 -34.541 1.00 64.69 192 TYR A C 1
ATOM 1644 O O . TYR A 1 192 ? 2.284 12.479 -35.421 1.00 64.69 192 TYR A O 1
ATOM 1652 N N . SER A 1 193 ? 3.806 11.133 -34.486 1.00 59.94 193 SER A N 1
ATOM 1653 C CA . SER A 1 193 ? 4.834 11.473 -35.476 1.00 59.94 193 SER A CA 1
ATOM 1654 C C . SER A 1 193 ? 4.406 11.052 -36.885 1.00 59.94 193 SER A C 1
ATOM 1656 O O . SER A 1 193 ? 4.581 11.821 -37.833 1.00 59.94 193 SER A O 1
ATOM 1658 N N . TYR A 1 194 ? 3.728 9.908 -37.028 1.00 59.81 194 TYR A N 1
ATOM 1659 C CA . TYR A 1 194 ? 3.158 9.453 -38.297 1.00 59.81 194 TYR A CA 1
ATOM 1660 C C . TYR A 1 194 ? 2.004 10.316 -38.818 1.00 59.81 194 TYR A C 1
ATOM 1662 O O . TYR A 1 194 ? 1.850 10.432 -40.037 1.00 59.81 194 TYR A O 1
ATOM 1670 N N . ALA A 1 195 ? 1.218 10.939 -37.938 1.00 61.22 195 ALA A N 1
ATOM 1671 C CA . ALA A 1 195 ? 0.142 11.848 -38.329 1.00 61.22 195 ALA A CA 1
ATOM 1672 C C . ALA A 1 195 ? 0.658 13.202 -38.857 1.00 61.22 195 ALA A C 1
ATOM 1674 O O . ALA A 1 195 ? -0.043 13.856 -39.630 1.00 61.22 195 ALA A O 1
ATOM 1675 N N . TYR A 1 196 ? 1.878 13.605 -38.479 1.00 53.50 196 TYR A N 1
ATOM 1676 C CA . TYR A 1 196 ? 2.433 14.931 -38.773 1.00 53.50 196 TYR A CA 1
ATOM 1677 C C . TYR A 1 196 ? 3.668 14.940 -39.701 1.00 53.50 196 TYR A C 1
ATOM 1679 O O . TYR A 1 196 ? 4.148 16.024 -40.032 1.00 53.50 196 TYR A O 1
ATOM 1687 N N . THR A 1 197 ? 4.161 13.790 -40.193 1.00 52.28 197 THR A N 1
ATOM 1688 C CA . THR A 1 197 ? 5.325 13.727 -41.111 1.00 52.28 197 THR A CA 1
ATOM 1689 C C . THR A 1 197 ? 5.031 13.096 -42.481 1.00 52.28 197 THR A C 1
ATOM 1691 O O . THR A 1 197 ? 4.353 12.069 -42.636 1.00 52.28 197 THR A O 1
ATOM 1694 N N . ASN A 1 198 ? 5.593 13.709 -43.530 1.00 59.34 198 ASN A N 1
ATOM 1695 C CA . ASN A 1 198 ? 5.522 13.185 -44.895 1.00 59.34 198 ASN A CA 1
ATOM 1696 C C . ASN A 1 198 ? 6.357 11.888 -45.022 1.00 59.34 198 ASN A C 1
ATOM 1698 O O . ASN A 1 198 ? 7.328 11.694 -44.293 1.00 59.34 198 ASN A O 1
ATOM 1702 N N . LEU A 1 199 ? 5.969 10.983 -45.931 1.00 56.88 199 LEU A N 1
ATOM 1703 C CA . LEU A 1 199 ? 6.427 9.574 -46.013 1.00 56.88 199 LEU A CA 1
ATOM 1704 C C . LEU A 1 199 ? 7.950 9.334 -45.942 1.00 56.88 199 LEU A C 1
ATOM 1706 O O . LEU A 1 199 ? 8.364 8.290 -45.441 1.00 56.88 199 LEU A O 1
ATOM 1710 N N . GLU A 1 200 ? 8.781 10.259 -46.427 1.00 56.47 200 GLU A N 1
ATOM 1711 C CA . GLU A 1 200 ? 10.245 10.108 -46.434 1.00 56.47 200 GLU A CA 1
ATOM 1712 C C . GLU A 1 200 ? 10.913 10.413 -45.085 1.00 56.47 200 GLU A C 1
ATOM 1714 O O . GLU A 1 200 ? 11.876 9.736 -44.728 1.00 56.47 200 GLU A O 1
ATOM 1719 N N . GLN A 1 201 ? 10.384 11.350 -44.288 1.00 58.06 201 GLN A N 1
ATOM 1720 C CA . GLN A 1 201 ? 10.915 11.635 -42.942 1.00 58.06 201 GLN A CA 1
ATOM 1721 C C . GLN A 1 201 ? 10.674 10.467 -41.973 1.00 58.06 201 GLN A C 1
ATOM 1723 O O . GLN A 1 201 ? 11.531 10.162 -41.144 1.00 58.06 201 GLN A O 1
ATOM 1728 N N . ARG A 1 202 ? 9.574 9.724 -42.173 1.00 57.19 202 ARG A N 1
ATOM 1729 C CA . ARG A 1 202 ? 9.178 8.566 -41.351 1.00 57.19 202 ARG A CA 1
ATOM 1730 C C . ARG A 1 202 ? 10.233 7.461 -41.262 1.00 57.19 202 ARG A C 1
ATOM 1732 O O . ARG A 1 202 ? 10.323 6.800 -40.235 1.00 57.19 202 ARG A O 1
ATOM 1739 N N . LYS A 1 203 ? 11.011 7.223 -42.326 1.00 57.41 203 LYS A N 1
ATOM 1740 C CA . LYS A 1 203 ? 12.003 6.130 -42.353 1.00 57.41 203 LYS A CA 1
ATOM 1741 C C . LYS A 1 203 ? 13.274 6.455 -41.569 1.00 57.41 203 LYS A C 1
ATOM 1743 O O . LYS A 1 203 ? 13.893 5.545 -41.026 1.00 57.41 203 LYS A O 1
ATOM 1748 N N . ASN A 1 204 ? 13.654 7.728 -41.512 1.00 59.50 204 ASN A N 1
ATOM 1749 C CA . ASN A 1 204 ? 14.874 8.149 -40.827 1.00 59.50 204 ASN A CA 1
ATOM 1750 C C . ASN A 1 204 ? 14.643 8.265 -39.314 1.00 59.50 204 ASN A C 1
ATOM 1752 O O . ASN A 1 204 ? 15.438 7.743 -38.540 1.00 59.50 204 ASN A O 1
ATOM 1756 N N . GLU A 1 205 ? 13.509 8.833 -38.894 1.00 59.72 205 GLU A N 1
ATOM 1757 C CA . GLU A 1 205 ? 13.169 8.982 -37.470 1.00 59.72 205 GLU A CA 1
ATOM 1758 C C . GLU A 1 205 ? 12.886 7.637 -36.779 1.00 59.72 205 GLU A C 1
ATOM 1760 O O . GLU A 1 205 ? 13.207 7.463 -35.604 1.00 59.72 205 GLU A O 1
ATOM 1765 N N . GLN A 1 206 ? 12.344 6.652 -37.508 1.00 60.66 206 GLN A N 1
ATOM 1766 C CA . GLN A 1 206 ? 12.124 5.305 -36.973 1.00 60.66 206 GLN A CA 1
ATOM 1767 C C . GLN A 1 206 ? 13.443 4.613 -36.591 1.00 60.66 206 GLN A C 1
ATOM 1769 O O . GLN A 1 206 ? 13.530 4.027 -35.513 1.00 60.66 206 GLN A O 1
ATOM 1774 N N . ASN A 1 207 ? 14.475 4.719 -37.433 1.00 61.38 207 ASN A N 1
ATOM 1775 C CA . ASN A 1 207 ? 15.788 4.138 -37.142 1.00 61.38 207 ASN A CA 1
ATOM 1776 C C . ASN A 1 207 ? 16.443 4.800 -35.922 1.00 61.38 207 ASN A C 1
ATOM 1778 O O . ASN A 1 207 ? 17.028 4.108 -35.090 1.00 61.38 207 ASN A O 1
ATOM 1782 N N . ASP A 1 208 ? 16.315 6.119 -35.780 1.00 62.72 208 ASP A N 1
ATOM 1783 C CA . ASP A 1 208 ? 16.908 6.846 -34.656 1.00 62.72 208 ASP A CA 1
ATOM 1784 C C . ASP A 1 208 ? 16.209 6.527 -33.327 1.00 62.72 208 ASP A C 1
ATOM 1786 O O . ASP A 1 208 ? 16.879 6.268 -32.323 1.00 62.72 208 ASP A O 1
ATOM 1790 N N . LEU A 1 209 ? 14.874 6.445 -33.318 1.00 57.94 209 LEU A N 1
ATOM 1791 C CA . LEU A 1 209 ? 14.100 6.072 -32.130 1.00 57.94 209 LEU A CA 1
ATOM 1792 C C . LEU A 1 209 ? 14.300 4.602 -31.735 1.00 57.94 209 LEU A C 1
ATOM 1794 O O . LEU A 1 209 ? 14.384 4.289 -30.546 1.00 57.94 209 LEU A O 1
ATOM 1798 N N . GLU A 1 210 ? 14.407 3.687 -32.703 1.00 61.34 210 GLU A N 1
ATOM 1799 C CA . GLU A 1 210 ? 14.743 2.285 -32.430 1.00 61.34 210 GLU A CA 1
ATOM 1800 C C . GLU A 1 210 ? 16.158 2.143 -31.852 1.00 61.34 210 GLU A C 1
ATOM 1802 O O . GLU A 1 210 ? 16.359 1.383 -30.900 1.00 61.34 210 GLU A O 1
ATOM 1807 N N . ASN A 1 211 ? 17.128 2.908 -32.358 1.00 59.62 211 ASN A N 1
ATOM 1808 C CA . ASN A 1 211 ? 18.505 2.884 -31.863 1.00 59.62 211 ASN A CA 1
ATOM 1809 C C . ASN A 1 211 ? 18.635 3.483 -30.455 1.00 59.62 211 ASN A C 1
ATOM 1811 O O . ASN A 1 211 ? 19.291 2.890 -29.597 1.00 59.62 211 ASN A O 1
ATOM 1815 N N . GLN A 1 212 ? 17.966 4.604 -30.171 1.00 54.38 212 GLN A N 1
ATOM 1816 C CA . GLN A 1 212 ? 17.946 5.191 -28.826 1.00 54.38 212 GLN A CA 1
ATOM 1817 C C . GLN A 1 212 ? 17.212 4.291 -27.818 1.00 54.38 212 GLN A C 1
ATOM 1819 O O . GLN A 1 212 ? 17.645 4.154 -26.674 1.00 54.38 212 GLN A O 1
ATOM 1824 N N . SER A 1 213 ? 16.149 3.604 -28.251 1.00 48.69 213 SER A N 1
ATOM 1825 C CA . SER A 1 213 ? 15.409 2.650 -27.418 1.00 48.69 213 SER A CA 1
ATOM 1826 C C . SER A 1 213 ? 16.232 1.414 -27.041 1.00 48.69 213 SER A C 1
ATOM 1828 O O . SER A 1 213 ? 16.089 0.929 -25.920 1.00 48.69 213 SER A O 1
ATOM 1830 N N . LYS A 1 214 ? 17.086 0.895 -27.936 1.00 55.44 214 LYS A N 1
ATOM 1831 C CA . LYS A 1 214 ? 17.996 -0.226 -27.621 1.00 55.44 214 LYS A CA 1
ATOM 1832 C C . LYS A 1 214 ? 19.026 0.162 -26.562 1.00 55.44 214 LYS A C 1
ATOM 1834 O O . LYS A 1 214 ? 19.314 -0.635 -25.671 1.00 55.44 214 LYS A O 1
ATOM 1839 N N . LEU A 1 215 ? 19.513 1.402 -26.632 1.00 51.56 215 LEU A N 1
ATOM 1840 C CA . LEU A 1 215 ? 20.468 1.961 -25.678 1.00 51.56 215 LEU A CA 1
ATOM 1841 C C . LEU A 1 215 ? 19.850 2.135 -24.277 1.00 51.56 215 LEU A C 1
ATOM 1843 O O . LEU A 1 215 ? 20.486 1.808 -23.282 1.00 51.56 215 LEU A O 1
ATOM 1847 N N . LEU A 1 216 ? 18.597 2.602 -24.203 1.00 44.12 216 LEU A N 1
ATOM 1848 C CA . LEU A 1 216 ? 17.867 2.831 -22.946 1.00 44.12 216 LEU A CA 1
ATOM 1849 C C . LEU A 1 216 ? 17.389 1.540 -22.259 1.00 44.12 216 LEU A C 1
ATOM 1851 O O . LEU A 1 216 ? 17.237 1.521 -21.042 1.00 44.12 216 LEU A O 1
ATOM 1855 N N . LEU A 1 217 ? 17.155 0.464 -23.019 1.00 48.72 217 LEU A N 1
ATOM 1856 C CA . LEU A 1 217 ? 16.681 -0.825 -22.493 1.00 48.72 217 LEU A CA 1
ATOM 1857 C C . LEU A 1 217 ? 17.804 -1.852 -22.256 1.00 48.72 217 LEU A C 1
ATOM 1859 O O . LEU A 1 217 ? 17.515 -2.968 -21.829 1.00 48.72 217 LEU A O 1
ATOM 1863 N N . GLY A 1 218 ? 19.067 -1.508 -22.537 1.00 44.91 218 GLY A N 1
ATOM 1864 C CA . GLY A 1 218 ? 20.210 -2.409 -22.346 1.00 44.91 218 GLY A CA 1
ATOM 1865 C C . GLY A 1 218 ? 20.179 -3.668 -23.224 1.00 44.91 218 GLY A C 1
ATOM 1866 O O . GLY A 1 218 ? 20.757 -4.689 -22.853 1.00 44.91 218 GLY A O 1
ATOM 1867 N N . ILE A 1 219 ? 19.493 -3.627 -24.373 1.00 46.22 219 ILE A N 1
ATOM 1868 C CA . ILE A 1 219 ? 19.388 -4.772 -25.288 1.00 46.22 219 ILE A CA 1
ATOM 1869 C C . ILE A 1 219 ? 20.634 -4.792 -26.178 1.00 46.22 219 ILE A C 1
ATOM 1871 O O . ILE A 1 219 ? 20.649 -4.241 -27.279 1.00 46.22 219 ILE A O 1
ATOM 1875 N N . ASP A 1 220 ? 21.697 -5.412 -25.675 1.00 44.25 220 ASP A N 1
ATOM 1876 C CA . ASP A 1 220 ? 22.964 -5.587 -26.383 1.00 44.25 220 ASP A CA 1
ATOM 1877 C C . ASP A 1 220 ? 22.900 -6.859 -27.255 1.00 44.25 220 ASP A C 1
ATOM 1879 O O . ASP A 1 220 ? 23.429 -7.920 -26.915 1.00 44.25 220 ASP A O 1
ATOM 1883 N N . GLU A 1 221 ? 22.187 -6.799 -28.385 1.00 44.16 221 GLU A N 1
ATOM 1884 C CA . GLU A 1 221 ? 22.231 -7.884 -29.370 1.00 44.16 221 GLU A CA 1
ATOM 1885 C C . GLU A 1 221 ? 23.482 -7.746 -30.247 1.00 44.16 221 GLU A C 1
ATOM 1887 O O . GLU A 1 221 ? 23.521 -7.004 -31.231 1.00 44.16 221 GLU A O 1
ATOM 1892 N N . LYS A 1 222 ? 24.517 -8.529 -29.920 1.00 41.88 222 LYS A N 1
ATOM 1893 C CA . LYS A 1 222 ? 25.573 -8.904 -30.870 1.00 41.88 222 LYS A CA 1
ATOM 1894 C C . LYS A 1 222 ? 24.941 -9.633 -32.059 1.00 41.88 222 LYS A C 1
ATOM 1896 O O . LYS A 1 222 ? 24.801 -10.853 -32.036 1.00 41.88 222 LYS A O 1
ATOM 1901 N N . ILE A 1 223 ? 24.591 -8.907 -33.115 1.00 36.16 223 ILE A N 1
ATOM 1902 C CA . ILE A 1 223 ? 24.188 -9.517 -34.386 1.00 36.16 223 ILE A CA 1
ATOM 1903 C C . ILE A 1 223 ? 25.460 -9.962 -35.134 1.00 36.16 223 ILE A C 1
ATOM 1905 O O . ILE A 1 223 ? 26.328 -9.127 -35.407 1.00 36.16 223 ILE A O 1
ATOM 1909 N N . PRO A 1 224 ? 25.615 -11.251 -35.492 1.00 35.34 224 PRO A N 1
ATOM 1910 C CA . PRO A 1 224 ? 26.702 -11.686 -36.353 1.00 35.34 224 PRO A CA 1
ATOM 1911 C C . PRO A 1 224 ? 26.462 -11.169 -37.776 1.00 35.34 224 PRO A C 1
ATOM 1913 O O . PRO A 1 224 ? 25.426 -11.426 -38.388 1.00 35.34 224 PRO A O 1
ATOM 1916 N N . LEU A 1 225 ? 27.447 -10.444 -38.307 1.00 32.75 225 LEU A N 1
ATOM 1917 C CA . LEU A 1 225 ? 27.512 -10.029 -39.707 1.00 32.75 225 LEU A CA 1
ATOM 1918 C C . LEU A 1 225 ? 27.419 -11.261 -40.619 1.00 32.75 225 LEU A C 1
ATOM 1920 O O . LEU A 1 225 ? 28.361 -12.054 -40.707 1.00 32.75 225 LEU A O 1
ATOM 1924 N N . PHE A 1 226 ? 26.301 -11.407 -41.332 1.00 33.19 226 PHE A N 1
ATOM 1925 C CA . PHE A 1 226 ? 26.231 -12.299 -42.482 1.00 33.19 226 PHE A CA 1
ATOM 1926 C C . PHE A 1 226 ? 27.209 -11.792 -43.547 1.00 33.19 226 PHE A C 1
ATOM 1928 O O . PHE A 1 226 ? 27.040 -10.715 -44.117 1.00 33.19 226 PHE A O 1
ATOM 1935 N N . LYS A 1 227 ? 28.254 -12.585 -43.800 1.00 34.75 227 LYS A N 1
ATOM 1936 C CA . LYS A 1 227 ? 29.115 -12.446 -44.974 1.00 34.75 227 LYS A CA 1
ATOM 1937 C C . LYS A 1 227 ? 28.262 -12.635 -46.225 1.00 34.75 227 LYS A C 1
ATOM 1939 O O . LYS A 1 227 ? 27.732 -13.719 -46.455 1.00 34.75 227 LYS A O 1
ATOM 1944 N N . THR A 1 228 ? 28.177 -11.597 -47.045 1.00 36.84 228 THR A N 1
ATOM 1945 C CA . THR A 1 228 ? 27.807 -11.710 -48.455 1.00 36.84 228 THR A CA 1
ATOM 1946 C C . THR A 1 228 ? 28.871 -12.536 -49.173 1.00 36.84 228 THR A C 1
ATOM 1948 O O . THR A 1 228 ? 30.042 -12.151 -49.182 1.00 36.84 228 THR A O 1
ATOM 1951 N N . PHE A 1 229 ? 28.478 -13.658 -49.769 1.00 35.22 229 PHE A N 1
ATOM 1952 C CA . PHE A 1 229 ? 29.253 -14.292 -50.831 1.00 35.22 229 PHE A CA 1
ATOM 1953 C C . PHE A 1 229 ? 28.617 -13.909 -52.169 1.00 35.22 229 PHE A C 1
ATOM 1955 O O . PHE A 1 229 ? 27.406 -14.058 -52.333 1.00 35.22 229 PHE A O 1
ATOM 1962 N N . ASN A 1 230 ? 29.452 -13.355 -53.054 1.00 40.50 230 ASN A N 1
ATOM 1963 C CA . ASN A 1 230 ? 29.180 -13.191 -54.484 1.00 40.50 230 ASN A CA 1
ATOM 1964 C C . ASN A 1 230 ? 29.034 -14.551 -55.169 1.00 40.50 230 ASN A C 1
ATOM 1966 O O . ASN A 1 230 ? 29.756 -15.485 -54.746 1.00 40.50 230 ASN A O 1
#

pLDDT: mean 82.42, std 17.15, range [32.75, 97.88]

Nearest PDB structures (foldseek):
  7ums-assembly1_B  TM=2.222E-01  e=2.565E+00  Rotavirus
  3iun-assembly1_A  TM=1.935E-01  e=8.456E+00  Aeromonas caviae

Organism: Faucicola osloensis (NCBI:txid34062)

Sequence (230 aa):
MKFKENSKKNRSYDELENKRNWAWLNNKPCFDYNMGSERQSRLLEDFEKVKNQCNSLGLILPNSFIDFFNTPTYWQKFLSSNDGFFYLDKSVIFCPYINGYLIPFIADSQHCHYYYLHLQANQKDYEIVWTEDIYLMALLATPEELETDFAEGEFDETDIYLIDNDFERFMFDCYYDYYDFFKGARQKLIDYSYAYTNLEQRKNEQNDLENQSKLLLGIDEKIPLFKTFN

Foldseek 3Di:
DDAAADPDDDDDCPLCVVQPPCNSVPPADFAPDFQCNVQVVCLLVLVVQQVVLCVVQQWDDAPSVVSCSVDSRNRRRFHAPQQKHFDSNDYFFQQPLVAFTWGWTIAGPVRQKTWTWTTHHNDPWIFIKIATNLQVCCSVDDPVCCCPVVNDPNDDSNRIYTDGRDPVVVVVCSRCVNVVSVVVVVVVVLVVCVVPDDPVVNVVVVVVVVVVVCVVVVVPDPDDDDDDDD

Mean predicted aligned error: 10.77 Å

Radius of gyration: 22.29 Å; Cα contacts (8 Å, |Δi|>4): 294; chains: 1; bounding box: 53×42×74 Å

Solvent-accessible surface area (backbone atoms only — not comparable to full-atom values): 13227 Å² total; per-residue (Å²): 124,81,63,41,80,57,89,70,78,86,70,85,52,67,65,47,75,77,23,57,93,64,52,65,51,72,86,55,67,72,42,91,75,23,22,31,52,92,37,59,95,44,49,57,62,30,44,52,53,46,52,54,51,31,58,77,61,44,38,55,79,52,67,61,57,51,56,49,66,72,32,74,74,57,36,25,50,29,53,53,79,69,62,29,31,56,35,43,84,66,70,76,36,72,37,83,78,75,63,35,32,36,34,55,47,34,31,30,74,82,59,48,41,38,34,24,46,36,40,33,68,78,34,78,66,49,38,32,32,38,32,50,35,69,56,56,49,60,68,71,43,52,75,66,47,44,64,62,80,37,40,95,79,73,62,60,92,70,62,38,28,38,74,41,70,45,66,63,58,47,49,53,48,49,50,47,50,29,57,53,50,51,54,49,51,49,50,50,52,52,53,50,52,61,74,76,48,62,81,72,57,54,63,58,54,48,55,53,52,54,53,53,48,35,64,76,68,68,62,81,77,86,74,80,82,80,78,85,78,133